Protein 5D6H (pdb70)

Organism: Acinetobacter baumannii (NCBI:txid470)

CATH classification: 2.60.40.10

InterPro domains:
  IPR008962 PapD-like superfamily [SSF49354] (32-161)
  IPR013783 Immunoglobulin-like fold [G3DSA:2.60.40.10] (42-161)
  IPR016147 Pili assembly chaperone, N-terminal [PF00345] (47-156)
  IPR050643 Periplasmic Pilus Chaperone [PTHR30251] (19-249)

Nearest PDB structures (foldseek):
  5d6h-assembly1_A  TM=1.005E+00  e=2.425E-40  Acinetobacter baumannii
  6fqa-assembly2_C  TM=9.957E-01  e=2.404E-36  Acinetobacter baumannii
  6fq0-assembly1_A  TM=9.780E-01  e=2.211E-33  Acinetobacter baumannii
  6fjy-assembly1_A  TM=9.282E-01  e=2.201E-31  Acinetobacter baumannii
  6fjy-assembly2_C  TM=9.357E-01  e=2.183E-27  Acinetobacter baumannii

Solvent-accessible surface area: 16424 Å² total

Radius of gyration: 20.82 Å; Cα contacts (8 Å, |Δi|>4): 845; chains: 2; bounding box: 52×42×68 Å

Foldseek 3Di:
DDWDKPPLEAEAEAVGFKDDIKIFQQDQAKWWFKDKWFWACPVQHIDTHDDDQKDKPPRDDIHGHGRMDIIIGGPDADDAPAKTKMKIKIWIDPCVDDDDTIDIGIYIYHHHQAGQQADPVRVVSVVVPPQNDWAWAWDADDCGKIKIATQGRAKWFFDFKFLDPVGDGDDFPDDTIAGHRGMHMGDDDPVRRVVPVVHFKMWTQTDSHDDTDIDIYGD/DDDDKDKDWAPPADFDWPVPLDKTKGWGWIKMAMDDQDKDKKWKAKLVFKAQDDVRPHGRPHRDIDIDIDHNMDISIIMDMDPPAPPHDDDMDMDIGD

B-factor: mean 46.82, std 21.06, range [8.41, 133.01]

Secondary structure (DSSP, 8-state):
--EEEE-SS-EE-TT-SEEE-EEEE-SSS---EEEEEEEE-GGGS-EEE--SSEEEE-SB----TT-B--EEEE-SPPPTT-EEEEEEEEEPPP--EEEE--EEEEEEEE-TT---SSSHHHHHHHHT-TTSS--EEEEEE---EEEEEE-SSS-EEEEEEESSTTSPBP------EE-TTEEEEEE--HHHHHHHHT-SEEEEEE-SSSS-EEEEEE-/-PPPP-EEES----EE--------EEE---BEE---SS---EEEEE--EEESSTTS-SB--BT--EEE------B---EEE----B--EEEE-EEEE-

Sequence (317 aa):
ATFLIWPIYPKIEANEKATAVWLQNTGKTDAVQIRVFKWNQDGLKDNYSEQSEIIPSPPVAKIKAGEKHLRLTKSVNLPDGKEQSYRLIVDELPISKVSFQRYSIPLFAYGKGIGSGLTEESQKLNAKNALAKPVLQWSVRNNSELYLKNNGQKFARLSALKTSKTGNDISLGAFGYVLSNSTVKFAIDQSTAHELAKTSKIYGVDSSGIKQELIEITKHHHSTGCTVGGSGTLNFLTEVASAATGGNISVTCDGTDPVDFTVAIDYNVYRDAARTNLYVVNQPQQFTTVSATAVPIFGAIPTPKAYKDTLLVTVNF

Structure (mmCIF, N/CA/C/O backbone):
data_5D6H
#
_entry.id   5D6H
#
_cell.length_a   94.705
_cell.length_b   94.705
_cell.length_c   187.048
_cell.angle_alpha   90.000
_cell.angle_beta   90.000
_cell.angle_gamma   120.000
#
_symmetry.space_group_name_H-M   'P 64 2 2'
#
loop_
_entity.id
_entity.type
_entity.pdbx_description
1 polymer CsuC
2 polymer CsuA/B
3 water water
#
loop_
_atom_site.group_PDB
_atom_site.id
_atom_site.type_symbol
_atom_site.label_atom_id
_atom_site.label_alt_id
_atom_site.label_comp_id
_atom_site.label_asym_id
_atom_site.label_entity_id
_atom_site.label_seq_id
_atom_site.pdbx_PDB_ins_code
_atom_site.Cartn_x
_atom_site.Cartn_y
_atom_site.Cartn_z
_atom_site.occupancy
_atom_site.B_iso_or_equiv
_atom_site.auth_seq_id
_atom_site.auth_comp_id
_atom_site.auth_asym_id
_atom_site.auth_atom_id
_atom_site.pdbx_PDB_model_num
ATOM 1 N N . ALA A 1 1 ? 47.256 13.298 117.746 1.00 41.36 1 ALA A N 1
ATOM 2 C CA . ALA A 1 1 ? 47.672 13.428 116.349 1.00 38.81 1 ALA A CA 1
ATOM 3 C C . ALA A 1 1 ? 47.292 14.803 115.814 1.00 32.84 1 ALA A C 1
ATOM 4 O O . ALA A 1 1 ? 46.207 15.303 116.102 1.00 28.70 1 ALA A O 1
ATOM 6 N N . THR A 1 2 ? 48.195 15.405 115.044 1.00 34.26 2 THR A N 1
ATOM 7 C CA . THR A 1 2 ? 47.944 16.683 114.393 1.00 32.94 2 THR A CA 1
ATOM 8 C C . THR A 1 2 ? 48.067 16.574 112.866 1.00 30.67 2 THR A C 1
ATOM 9 O O . THR A 1 2 ? 49.156 16.336 112.336 1.00 27.83 2 THR A O 1
ATOM 13 N N . PHE A 1 3 ? 46.956 16.782 112.167 1.00 19.72 3 PHE A N 1
ATOM 14 C CA . PHE A 1 3 ? 46.942 16.669 110.717 1.00 25.69 3 PHE A CA 1
ATOM 15 C C . PHE A 1 3 ? 46.625 17.968 109.966 1.00 23.98 3 PHE A C 1
ATOM 16 O O . PHE A 1 3 ? 45.643 18.662 110.267 1.00 28.60 3 PHE A O 1
ATOM 24 N N . LEU A 1 4 ? 47.462 18.297 108.985 1.00 20.19 4 LEU A N 1
ATOM 25 C CA . LEU A 1 4 ? 47.054 19.241 107.953 1.00 18.31 4 LEU A CA 1
ATOM 26 C C . LEU A 1 4 ? 46.378 18.426 106.845 1.00 24.26 4 LEU A C 1
ATOM 27 O O . LEU A 1 4 ? 46.904 17.386 106.422 1.00 18.43 4 LEU A O 1
ATOM 32 N N . ILE A 1 5 ? 45.221 18.909 106.400 1.00 17.17 5 ILE A N 1
ATOM 33 C CA . ILE A 1 5 ? 44.369 18.249 105.425 1.00 21.01 5 ILE A CA 1
ATOM 34 C C . ILE A 1 5 ? 44.071 19.205 104.285 1.00 20.44 5 ILE A C 1
ATOM 35 O O . ILE A 1 5 ? 43.482 20.271 104.493 1.00 23.29 5 ILE A O 1
ATOM 40 N N . TRP A 1 6 ? 44.439 18.823 103.073 1.00 15.98 6 TRP A N 1
ATOM 41 C CA . TRP A 1 6 ? 44.246 19.716 101.946 1.00 20.51 6 TRP A CA 1
ATOM 42 C C . TRP A 1 6 ? 43.959 18.903 100.715 1.00 15.19 6 TRP A C 1
ATOM 43 O O . TRP A 1 6 ? 44.693 17.959 100.436 1.00 21.39 6 TRP A O 1
ATOM 54 N N . PRO A 1 7 ? 42.906 19.261 99.954 1.00 16.98 7 PRO A N 1
ATOM 55 C CA . PRO A 1 7 ? 41.860 20.236 100.258 1.00 21.91 7 PRO A CA 1
ATOM 56 C C . PRO A 1 7 ? 40.816 19.691 101.211 1.00 23.44 7 PRO A C 1
ATOM 57 O O . PRO A 1 7 ? 40.572 18.485 101.275 1.00 17.35 7 PRO A O 1
ATOM 61 N N . ILE A 1 8 ? 40.200 20.611 101.944 1.00 15.97 8 ILE A N 1
ATOM 62 C CA . ILE A 1 8 ? 39.138 20.300 102.875 1.00 16.17 8 ILE A CA 1
ATOM 63 C C . ILE A 1 8 ? 37.808 20.138 102.138 1.00 16.00 8 ILE A C 1
ATOM 64 O O . ILE A 1 8 ? 36.843 19.646 102.699 1.00 16.11 8 ILE A O 1
ATOM 69 N N . TYR A 1 9 ? 37.773 20.539 100.873 1.00 15.81 9 TYR A N 1
ATOM 70 C CA . TYR A 1 9 ? 36.560 20.427 100.047 1.00 21.09 9 TYR A CA 1
ATOM 71 C C . TYR A 1 9 ? 36.802 19.668 98.735 1.00 19.74 9 TYR A C 1
ATOM 72 O O . TYR A 1 9 ? 36.593 20.218 97.664 1.00 25.82 9 TYR A O 1
ATOM 81 N N . PRO A 1 10 ? 37.239 18.401 98.806 1.00 20.06 10 PRO A N 1
ATOM 82 C CA . PRO A 1 10 ? 37.603 17.767 97.532 1.00 14.34 10 PRO A CA 1
ATOM 83 C C . PRO A 1 10 ? 36.404 17.454 96.613 1.00 14.34 10 PRO A C 1
ATOM 84 O O . PRO A 1 10 ? 35.272 17.272 97.036 1.00 14.51 10 PRO A O 1
ATOM 88 N N . LYS A 1 11 ? 36.672 17.363 95.327 1.00 14.23 11 LYS A N 1
ATOM 89 C CA . LYS A 1 11 ? 35.611 17.050 94.401 1.00 14.66 11 LYS A CA 1
ATOM 90 C C . LYS A 1 11 ? 36.180 16.197 93.270 1.00 14.09 11 LYS A C 1
ATOM 91 O O . LYS A 1 11 ? 37.391 16.194 93.012 1.00 13.95 11 LYS A O 1
ATOM 97 N N . ILE A 1 12 ? 35.317 15.445 92.609 1.00 24.29 12 ILE A N 1
ATOM 98 C CA . ILE A 1 12 ? 35.747 14.691 91.438 1.00 15.36 12 ILE A CA 1
ATOM 99 C C . ILE A 1 12 ? 34.849 15.055 90.255 1.00 14.53 12 ILE A C 1
ATOM 100 O O . ILE A 1 12 ? 33.712 14.598 90.179 1.00 22.40 12 ILE A O 1
ATOM 105 N N . GLU A 1 13 ? 35.352 15.895 89.358 1.00 14.77 13 GLU A N 1
ATOM 106 C CA . GLU A 1 13 ? 34.563 16.357 88.207 1.00 17.26 13 GLU A CA 1
ATOM 107 C C . GLU A 1 13 ? 34.266 15.193 87.241 1.00 18.56 13 GLU A C 1
ATOM 108 O O . GLU A 1 13 ? 34.932 14.163 87.273 1.00 19.26 13 GLU A O 1
ATOM 114 N N . ALA A 1 14 ? 33.266 15.379 86.387 1.00 18.93 14 ALA A N 1
ATOM 115 C CA . ALA A 1 14 ? 32.782 14.351 85.452 1.00 16.32 14 ALA A CA 1
ATOM 116 C C . ALA A 1 14 ? 33.848 13.737 84.563 1.00 21.50 14 ALA A C 1
ATOM 117 O O . ALA A 1 14 ? 33.818 12.532 84.302 1.00 23.53 14 ALA A O 1
ATOM 119 N N . ASN A 1 15 ? 34.770 14.559 84.074 1.00 16.71 15 ASN A N 1
ATOM 120 C CA . ASN A 1 15 ? 35.809 14.075 83.173 1.00 18.93 15 ASN A CA 1
ATOM 121 C C . ASN A 1 15 ? 37.061 13.587 83.906 1.00 20.83 15 ASN A C 1
ATOM 122 O O . ASN A 1 15 ? 38.104 13.361 83.280 1.00 22.88 15 ASN A O 1
ATOM 127 N N . GLU A 1 16 ? 36.956 13.424 85.223 1.00 22.55 16 GLU A N 1
ATOM 128 C CA . GLU A 1 16 ? 38.072 12.949 86.059 1.00 23.02 16 GLU A CA 1
ATOM 129 C C . GLU A 1 16 ? 37.782 11.562 86.633 1.00 14.69 16 GLU A C 1
ATOM 130 O O . GLU A 1 16 ? 36.651 11.258 86.979 1.00 25.83 16 GLU A O 1
ATOM 136 N N . LYS A 1 17 ? 38.807 10.732 86.752 1.00 16.59 17 LYS A N 1
ATOM 137 C CA . LYS A 1 17 ? 38.645 9.386 87.305 1.00 31.41 17 LYS A CA 1
ATOM 138 C C . LYS A 1 17 ? 38.987 9.358 88.790 1.00 28.79 17 LYS A C 1
ATOM 139 O O . LYS A 1 17 ? 38.717 8.368 89.481 1.00 28.07 17 LYS A O 1
ATOM 145 N N . ALA A 1 18 ? 39.589 10.439 89.274 1.00 20.08 18 ALA A N 1
ATOM 146 C CA . ALA A 1 18 ? 40.285 10.397 90.549 1.00 24.00 18 ALA A CA 1
ATOM 147 C C . ALA A 1 18 ? 40.658 11.779 91.050 1.00 13.35 18 ALA A C 1
ATOM 148 O O . ALA A 1 18 ? 40.972 12.645 90.276 1.00 18.50 18 ALA A O 1
ATOM 150 N N . THR A 1 19 ? 40.670 11.957 92.360 1.00 17.91 19 THR A N 1
ATOM 151 C CA . THR A 1 19 ? 41.280 13.136 92.927 1.00 13.22 19 THR A CA 1
ATOM 152 C C . THR A 1 19 ? 42.185 12.731 94.078 1.00 17.81 19 THR A C 1
ATOM 153 O O . THR A 1 19 ? 42.274 11.545 94.428 1.00 20.00 19 THR A O 1
ATOM 157 N N . ALA A 1 20 ? 42.898 13.701 94.633 1.00 13.24 20 ALA A N 1
ATOM 158 C CA . ALA A 1 20 ? 43.788 13.445 95.760 1.00 13.24 20 ALA A CA 1
ATOM 159 C C . ALA A 1 20 ? 43.485 14.379 96.925 1.00 13.41 20 ALA A C 1
ATOM 160 O O . ALA A 1 20 ? 43.057 15.507 96.739 1.00 13.61 20 ALA A O 1
ATOM 162 N N . VAL A 1 21 ? 43.712 13.878 98.125 1.00 18.47 21 VAL A N 1
ATOM 163 C CA . VAL A 1 21 ? 43.647 14.676 99.319 1.00 13.70 21 VAL A CA 1
ATOM 164 C C . VAL A 1 21 ? 44.932 14.395 100.049 1.00 19.71 21 VAL A C 1
ATOM 165 O O . VAL A 1 21 ? 45.377 13.247 100.130 1.00 13.71 21 VAL A O 1
ATOM 169 N N . TRP A 1 22 ? 45.549 15.452 100.556 1.00 14.30 22 TRP A N 1
ATOM 170 C CA . TRP A 1 22 ? 46.814 15.301 101.230 1.00 15.30 22 TRP A CA 1
ATOM 171 C C . TRP A 1 22 ? 46.613 15.367 102.716 1.00 14.93 22 TRP A C 1
ATOM 172 O O . TRP A 1 22 ? 45.848 16.200 103.221 1.00 15.19 22 TRP A O 1
ATOM 183 N N . LEU A 1 23 ? 47.291 14.460 103.408 1.00 15.70 23 LEU A N 1
ATOM 184 C CA . LEU A 1 23 ? 47.268 14.406 104.856 1.00 15.45 23 LEU A CA 1
ATOM 185 C C . LEU A 1 23 ? 48.685 14.469 105.323 1.00 15.92 23 LEU A C 1
ATOM 186 O O . LEU A 1 23 ? 49.455 13.555 105.063 1.00 22.03 23 LEU A O 1
ATOM 191 N N . GLN A 1 24 ? 49.038 15.544 106.009 1.00 17.33 24 GLN A N 1
ATOM 192 C CA . GLN A 1 24 ? 50.348 15.648 106.637 1.00 20.68 24 GLN A CA 1
ATOM 193 C C . GLN A 1 24 ? 50.251 15.622 108.163 1.00 17.83 24 GLN A C 1
ATOM 194 O O . GLN A 1 24 ? 49.593 16.463 108.777 1.00 25.59 24 GLN A O 1
ATOM 200 N N . ASN A 1 25 ? 50.900 14.635 108.758 1.00 17.99 25 ASN A N 1
ATOM 201 C CA . ASN A 1 25 ? 51.096 14.567 110.192 1.00 18.89 25 ASN A CA 1
ATOM 202 C C . ASN A 1 25 ? 52.105 15.633 110.579 1.00 24.24 25 ASN A C 1
ATOM 203 O O . ASN A 1 25 ? 53.319 15.401 110.491 1.00 24.01 25 ASN A O 1
ATOM 208 N N . THR A 1 26 ? 51.609 16.786 111.022 1.00 27.37 26 THR A N 1
ATOM 209 C CA . THR A 1 26 ? 52.484 17.872 111.468 1.00 36.28 26 THR A CA 1
ATOM 210 C C . THR A 1 26 ? 52.755 17.814 112.977 1.00 40.35 26 THR A C 1
ATOM 211 O O . THR A 1 26 ? 52.983 18.842 113.600 1.00 44.27 26 THR A O 1
ATOM 215 N N . GLY A 1 27 ? 52.714 16.614 113.558 1.00 39.29 27 GLY A N 1
ATOM 216 C CA . GLY A 1 27 ? 53.002 16.428 114.971 1.00 34.13 27 GLY A CA 1
ATOM 217 C C . GLY A 1 27 ? 54.407 15.886 115.151 1.00 41.23 27 GLY A C 1
ATOM 218 O O . GLY A 1 27 ? 55.145 15.745 114.176 1.00 42.15 27 GLY A O 1
ATOM 219 N N . LYS A 1 28 ? 54.791 15.574 116.385 1.00 48.87 28 LYS A N 1
ATOM 220 C CA . LYS A 1 28 ? 56.124 15.023 116.623 1.00 48.38 28 LYS A CA 1
ATOM 221 C C . LYS A 1 28 ? 56.077 13.515 116.857 1.00 41.53 28 LYS A C 1
ATOM 222 O O . LYS A 1 28 ? 57.117 12.847 116.969 1.00 41.89 28 LYS A O 1
ATOM 228 N N . THR A 1 29 ? 54.857 12.986 116.892 1.00 36.32 29 THR A N 1
ATOM 229 C CA . THR A 1 29 ? 54.607 11.562 117.109 1.00 37.48 29 THR A CA 1
ATOM 230 C C . THR A 1 29 ? 54.032 10.915 115.852 1.00 34.77 29 THR A C 1
ATOM 231 O O . THR A 1 29 ? 53.204 11.508 115.172 1.00 33.18 29 THR A O 1
ATOM 235 N N . ASP A 1 30 ? 54.450 9.694 115.561 1.00 23.03 30 ASP A N 1
ATOM 236 C CA . ASP A 1 30 ? 53.853 8.924 114.486 1.00 32.36 30 ASP A CA 1
ATOM 237 C C . ASP A 1 30 ? 52.359 8.715 114.726 1.00 29.87 30 ASP A C 1
ATOM 238 O O . ASP A 1 30 ? 51.892 8.787 115.853 1.00 33.12 30 ASP A O 1
ATOM 243 N N . ALA A 1 31 ? 51.618 8.448 113.656 1.00 28.16 31 ALA A N 1
ATOM 244 C CA . ALA A 1 31 ? 50.195 8.204 113.759 1.00 19.66 31 ALA A CA 1
ATOM 245 C C . ALA A 1 31 ? 49.783 7.131 112.768 1.00 19.06 31 ALA A C 1
ATOM 246 O O . ALA A 1 31 ? 50.428 6.929 111.744 1.00 24.80 31 ALA A O 1
ATOM 256 N N . VAL A 1 33 ? 46.288 5.825 110.565 1.00 16.51 33 VAL A N 1
ATOM 257 C CA . VAL A 1 33 ? 44.935 6.200 110.215 1.00 16.23 33 VAL A CA 1
ATOM 258 C C . VAL A 1 33 ? 44.192 5.166 109.375 1.00 21.17 33 VAL A C 1
ATOM 259 O O . VAL A 1 33 ? 44.785 4.459 108.563 1.00 21.47 33 VAL A O 1
ATOM 263 N N . GLN A 1 34 ? 42.888 5.073 109.602 1.00 18.03 34 GLN A N 1
ATOM 264 C CA . GLN A 1 34 ? 42.029 4.312 108.728 1.00 17.82 34 GLN A CA 1
ATOM 265 C C . GLN A 1 34 ? 41.271 5.316 107.882 1.00 15.13 34 GLN A C 1
ATOM 266 O O . GLN A 1 34 ? 40.786 6.346 108.390 1.00 15.39 34 GLN A O 1
ATOM 272 N N . ILE A 1 35 ? 41.155 5.003 106.601 1.00 14.63 35 ILE A N 1
ATOM 273 C CA . ILE A 1 35 ? 40.586 5.902 105.634 1.00 14.29 35 ILE A CA 1
ATOM 274 C C . ILE A 1 35 ? 39.434 5.221 104.934 1.00 14.19 35 ILE A C 1
ATOM 275 O O . ILE A 1 35 ? 39.609 4.156 104.341 1.00 25.33 35 ILE A O 1
ATOM 280 N N . ARG A 1 36 ? 38.260 5.838 105.000 1.00 14.35 36 ARG A N 1
ATOM 281 C CA . ARG A 1 36 ? 37.053 5.263 104.442 1.00 14.41 36 ARG A CA 1
ATOM 282 C C . ARG A 1 36 ? 36.153 6.310 103.799 1.00 24.11 36 ARG A C 1
ATOM 283 O O . ARG A 1 36 ? 36.098 7.465 104.240 1.00 14.51 36 ARG A O 1
ATOM 291 N N . VAL A 1 37 ? 35.442 5.906 102.752 1.00 17.35 37 VAL A N 1
ATOM 292 C CA . VAL A 1 37 ? 34.496 6.809 102.125 1.00 14.33 37 VAL A CA 1
ATOM 293 C C . VAL A 1 37 ? 33.098 6.240 102.221 1.00 26.63 37 VAL A C 1
ATOM 294 O O . VAL A 1 37 ? 32.881 5.086 101.858 1.00 14.88 37 VAL A O 1
ATOM 298 N N . PHE A 1 38 ? 32.166 7.046 102.733 1.00 15.23 38 PHE A N 1
ATOM 299 C CA . PHE A 1 38 ? 30.790 6.628 102.892 1.00 15.93 38 PHE A CA 1
ATOM 300 C C . PHE A 1 38 ? 29.876 7.408 101.963 1.00 16.00 38 PHE A C 1
ATOM 301 O O . PHE A 1 38 ? 30.077 8.604 101.741 1.00 18.69 38 PHE A O 1
ATOM 309 N N . LYS A 1 39 ? 28.872 6.732 101.415 1.00 19.14 39 LYS A N 1
ATOM 310 C CA . LYS A 1 39 ? 27.803 7.435 100.701 1.00 16.90 39 LYS A CA 1
ATOM 311 C C . LYS A 1 39 ? 27.006 8.274 101.706 1.00 17.64 39 LYS A C 1
ATOM 312 O O . LYS A 1 39 ? 26.735 7.828 102.825 1.00 30.81 39 LYS A O 1
ATOM 318 N N . TRP A 1 40 ? 26.646 9.488 101.309 1.00 20.41 40 TRP A N 1
ATOM 319 C CA . TRP A 1 40 ? 26.027 10.458 102.209 1.00 22.34 40 TRP A CA 1
ATOM 320 C C . TRP A 1 40 ? 24.631 10.845 101.716 1.00 31.17 40 TRP A C 1
ATOM 321 O O . TRP A 1 40 ? 24.497 11.389 100.620 1.00 40.20 40 TRP A O 1
ATOM 332 N N . ASN A 1 41 ? 23.597 10.581 102.512 1.00 32.01 41 ASN A N 1
ATOM 333 C CA . ASN A 1 41 ? 22.227 10.979 102.130 1.00 36.65 41 ASN A CA 1
ATOM 334 C C . ASN A 1 41 ? 21.408 11.604 103.268 1.00 37.08 41 ASN A C 1
ATOM 335 O O . ASN A 1 41 ? 21.682 11.374 104.442 1.00 34.47 41 ASN A O 1
ATOM 340 N N . GLN A 1 42 ? 20.404 12.399 102.916 1.00 43.44 42 GLN A N 1
ATOM 341 C CA . GLN A 1 42 ? 19.625 13.117 103.922 1.00 40.70 42 GLN A CA 1
ATOM 342 C C . GLN A 1 42 ? 18.180 12.643 104.039 1.00 52.74 42 GLN A C 1
ATOM 343 O O . GLN A 1 42 ? 17.347 13.302 104.658 1.00 57.33 42 GLN A O 1
ATOM 349 N N . ASP A 1 43 ? 17.901 11.476 103.465 1.00 64.00 43 ASP A N 1
ATOM 350 C CA . ASP A 1 43 ? 16.583 10.864 103.574 1.00 69.03 43 ASP A CA 1
ATOM 351 C C . ASP A 1 43 ? 16.219 10.608 105.033 1.00 71.91 43 ASP A C 1
ATOM 352 O O . ASP A 1 43 ? 17.086 10.319 105.859 1.00 69.84 43 ASP A O 1
ATOM 357 N N . GLY A 1 44 ? 14.929 10.710 105.340 1.00 74.81 44 GLY A N 1
ATOM 358 C CA . GLY A 1 44 ? 14.463 10.600 106.710 1.00 74.99 44 GLY A CA 1
ATOM 359 C C . GLY A 1 44 ? 14.676 11.911 107.440 1.00 71.66 44 GLY A C 1
ATOM 360 O O . GLY A 1 44 ? 14.551 11.975 108.662 1.00 74.99 44 GLY A O 1
ATOM 361 N N . LEU A 1 45 ? 15.004 12.949 106.670 1.00 66.21 45 LEU A N 1
ATOM 362 C CA . LEU A 1 45 ? 15.266 14.298 107.176 1.00 63.46 45 LEU A CA 1
ATOM 363 C C . LEU A 1 45 ? 16.471 14.373 108.117 1.00 63.67 45 LEU A C 1
ATOM 364 O O . LEU A 1 45 ? 16.526 15.230 109.004 1.00 59.72 45 LEU A O 1
ATOM 369 N N . LYS A 1 46 ? 17.433 13.475 107.909 1.00 65.31 46 LYS A N 1
ATOM 370 C CA . LYS A 1 46 ? 18.650 13.424 108.721 1.00 62.12 46 LYS A CA 1
ATOM 371 C C . LYS A 1 46 ? 19.816 12.792 107.952 1.00 56.88 46 LYS A C 1
ATOM 372 O O . LYS A 1 46 ? 19.620 11.918 107.104 1.00 54.64 46 LYS A O 1
ATOM 378 N N . ASP A 1 47 ? 21.029 13.239 108.262 1.00 52.60 47 ASP A N 1
ATOM 379 C CA . ASP A 1 47 ? 22.235 12.728 107.617 1.00 45.53 47 ASP A CA 1
ATOM 380 C C . ASP A 1 47 ? 22.416 11.225 107.851 1.00 40.28 47 ASP A C 1
ATOM 381 O O . ASP A 1 47 ? 22.453 10.783 108.986 1.00 48.91 47 ASP A O 1
ATOM 386 N N . ASN A 1 48 ? 22.509 10.451 106.771 1.00 44.80 48 ASN A N 1
ATOM 387 C CA . ASN A 1 48 ? 22.807 9.020 106.849 1.00 38.20 48 ASN A CA 1
ATOM 388 C C . ASN A 1 48 ? 24.077 8.707 106.091 1.00 37.49 48 ASN A C 1
ATOM 389 O O . ASN A 1 48 ? 24.455 9.443 105.175 1.00 39.82 48 ASN A O 1
ATOM 394 N N . TYR A 1 49 ? 24.708 7.588 106.444 1.00 38.04 49 TYR A N 1
ATOM 395 C CA . TYR A 1 49 ? 25.939 7.153 105.802 1.00 31.55 49 TYR A CA 1
ATOM 396 C C . TYR A 1 49 ? 25.881 5.684 105.523 1.00 32.58 49 T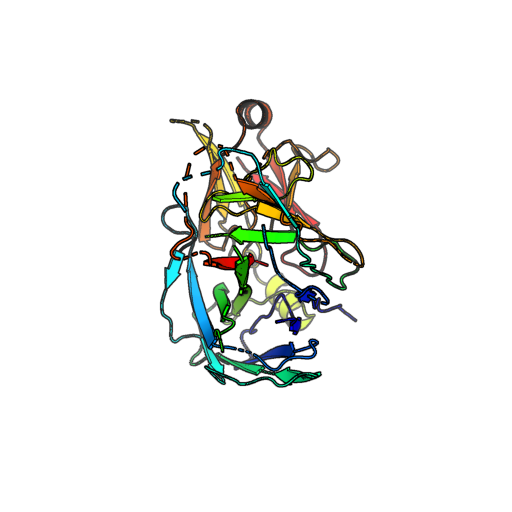YR A C 1
ATOM 397 O O . TYR A 1 49 ? 25.266 4.932 106.272 1.00 45.72 49 TYR A O 1
ATOM 406 N N . SER A 1 50 ? 26.527 5.249 104.448 1.00 31.81 50 SER A N 1
ATOM 407 C CA . SER A 1 50 ? 26.512 3.824 104.156 1.00 37.01 50 SER A CA 1
ATOM 408 C C . SER A 1 50 ? 27.699 3.387 103.333 1.00 33.96 50 SER A C 1
ATOM 409 O O . SER A 1 50 ? 28.370 4.200 102.694 1.00 36.34 50 SER A O 1
ATOM 412 N N . GLU A 1 51 ? 27.939 2.085 103.374 1.00 35.92 51 GLU A N 1
ATOM 413 C CA . GLU A 1 51 ? 28.981 1.443 102.603 1.00 38.15 51 GLU A CA 1
ATOM 414 C C . GLU A 1 51 ? 28.769 1.725 101.130 1.00 33.45 51 GLU A C 1
ATOM 415 O O . GLU A 1 51 ? 27.641 1.861 100.666 1.00 37.88 51 GLU A O 1
ATOM 421 N N . GLN A 1 52 ? 29.860 1.800 100.390 1.00 26.66 52 GLN A N 1
ATOM 422 C CA . GLN A 1 52 ? 29.779 2.303 99.036 1.00 26.09 52 GLN A CA 1
ATOM 423 C C . GLN A 1 52 ? 31.012 1.868 98.247 1.00 25.03 52 GLN A C 1
ATOM 424 O O . GLN A 1 52 ? 32.101 1.727 98.821 1.00 20.36 52 GLN A O 1
ATOM 430 N N . SER A 1 53 ? 30.829 1.636 96.944 1.00 21.52 53 SER A N 1
ATOM 431 C CA . SER A 1 53 ? 31.929 1.265 96.052 1.00 21.61 53 SER A CA 1
ATOM 432 C C . SER A 1 53 ? 32.109 2.226 94.874 1.00 19.75 53 SER A C 1
ATOM 433 O O . SER A 1 53 ? 32.915 1.984 93.992 1.00 26.12 53 SER A O 1
ATOM 436 N N . GLU A 1 54 ? 31.354 3.313 94.857 1.00 28.49 54 GLU A N 1
ATOM 437 C CA . GLU A 1 54 ? 31.432 4.284 93.773 1.00 25.20 54 GLU A CA 1
ATOM 438 C C . GLU A 1 54 ? 32.762 5.019 93.816 1.00 21.03 54 GLU A C 1
ATOM 439 O O . GLU A 1 54 ? 33.323 5.352 92.785 1.00 24.14 54 GLU A O 1
ATOM 445 N N . ILE A 1 55 ? 33.263 5.280 95.020 1.00 17.89 55 ILE A N 1
ATOM 446 C CA . ILE A 1 55 ? 34.526 5.987 95.197 1.00 18.82 55 ILE A CA 1
ATOM 447 C C . ILE A 1 55 ? 35.394 5.180 96.131 1.00 16.01 55 ILE A C 1
ATOM 448 O O . ILE A 1 55 ? 35.005 4.938 97.278 1.00 16.70 55 ILE A O 1
ATOM 453 N N . ILE A 1 56 ? 36.585 4.805 95.676 1.00 12.91 56 ILE A N 1
ATOM 454 C CA . ILE A 1 56 ? 37.456 3.975 96.493 1.00 15.80 56 ILE A CA 1
ATOM 455 C C . ILE A 1 56 ? 38.726 4.739 96.848 1.00 18.49 56 ILE A C 1
ATOM 456 O O . ILE A 1 56 ? 39.431 5.187 95.952 1.00 16.83 56 ILE A O 1
ATOM 461 N N . PRO A 1 57 ? 39.038 4.863 98.155 1.00 13.52 57 PRO A N 1
ATOM 462 C CA . PRO A 1 57 ? 40.265 5.517 98.626 1.00 14.69 57 PRO A CA 1
ATOM 463 C C . PRO A 1 57 ? 41.504 4.587 98.726 1.00 19.13 57 PRO A C 1
ATOM 464 O O . PRO A 1 57 ? 41.432 3.422 99.120 1.00 14.88 57 PRO A O 1
ATOM 468 N N . SER A 1 58 ? 42.667 5.137 98.420 1.00 17.24 58 SER A N 1
ATOM 469 C CA . SER A 1 58 ? 43.885 4.367 98.522 1.00 16.11 58 SER A CA 1
ATOM 470 C C . SER A 1 58 ? 44.963 5.219 99.168 1.00 23.53 58 SER A C 1
ATOM 471 O O . SER A 1 58 ? 45.257 6.325 98.696 1.00 21.49 58 SER A O 1
ATOM 474 N N . PRO A 1 59 ? 45.572 4.719 100.251 1.00 22.53 59 PRO A N 1
ATOM 475 C CA . PRO A 1 59 ? 45.358 3.395 100.844 1.00 20.48 59 PRO A CA 1
ATOM 476 C C . PRO A 1 59 ? 44.214 3.424 101.850 1.00 26.26 59 PRO A C 1
ATOM 477 O O . PRO A 1 59 ? 43.791 4.498 102.234 1.00 23.43 59 PRO A O 1
ATOM 481 N N . PRO A 1 60 ? 43.714 2.252 102.266 1.00 34.35 60 PRO A N 1
ATOM 482 C CA . PRO A 1 60 ? 42.651 2.281 103.276 1.00 13.12 60 PRO A CA 1
ATOM 483 C C . PRO A 1 60 ? 43.183 2.362 104.710 1.00 13.62 60 PRO A C 1
ATOM 484 O O . PRO A 1 60 ? 42.438 2.672 105.652 1.00 14.62 60 PRO A O 1
ATOM 488 N N . VAL A 1 61 ? 44.463 2.045 104.882 1.00 13.42 61 VAL A N 1
ATOM 489 C CA . VAL A 1 61 ? 45.132 2.263 106.167 1.00 14.26 61 VAL A CA 1
ATOM 490 C C . VAL A 1 61 ? 46.488 2.834 105.816 1.00 15.66 61 VAL A C 1
ATOM 491 O O . VAL A 1 61 ? 47.011 2.564 104.735 1.00 17.78 61 VAL A O 1
ATOM 495 N N . ALA A 1 62 ? 47.038 3.662 106.691 1.00 18.59 62 ALA A N 1
ATOM 496 C CA . ALA A 1 62 ? 48.358 4.222 106.465 1.00 13.99 62 ALA A CA 1
ATOM 497 C C . ALA A 1 62 ? 49.036 4.616 107.781 1.00 18.14 62 ALA A C 1
ATOM 498 O O . ALA A 1 62 ? 48.387 5.063 108.728 1.00 25.10 62 ALA A O 1
ATOM 500 N N . LYS A 1 63 ? 50.345 4.422 107.834 1.00 17.70 63 LYS A N 1
ATOM 501 C CA . LYS A 1 63 ? 51.153 4.914 108.929 1.00 19.31 63 LYS A CA 1
ATOM 502 C C . LYS A 1 63 ? 51.747 6.205 108.428 1.00 17.06 63 LYS A C 1
ATOM 503 O O . LYS A 1 63 ? 52.387 6.225 107.394 1.00 23.60 63 LYS A O 1
ATOM 509 N N . ILE A 1 64 ? 51.533 7.293 109.141 1.00 17.23 64 ILE A N 1
ATOM 510 C CA . ILE A 1 64 ? 52.116 8.545 108.714 1.00 19.62 64 ILE A CA 1
ATOM 511 C C . ILE A 1 64 ? 53.039 9.061 109.826 1.00 30.65 64 ILE A C 1
ATOM 512 O O . ILE A 1 64 ? 52.586 9.475 110.912 1.00 19.54 64 ILE A O 1
ATOM 517 N N . LYS A 1 65 ? 54.344 8.993 109.559 1.00 31.30 65 LYS A N 1
ATOM 518 C CA . LYS A 1 65 ? 55.345 9.401 110.541 1.00 22.13 65 LYS A CA 1
ATOM 519 C C . LYS A 1 65 ? 55.336 10.907 110.768 1.00 29.68 65 LYS A C 1
ATOM 520 O O . LYS A 1 65 ? 54.724 11.661 110.009 1.00 20.12 65 LYS A O 1
ATOM 526 N N . ALA A 1 66 ? 55.983 11.333 111.844 1.00 28.71 66 ALA A N 1
ATOM 527 C CA . ALA A 1 66 ? 56.028 12.745 112.184 1.00 30.52 66 ALA A CA 1
ATOM 528 C C . ALA A 1 66 ? 56.618 13.522 111.008 1.00 28.06 66 ALA A C 1
ATOM 529 O O . ALA A 1 66 ? 57.642 13.122 110.447 1.00 31.74 66 ALA A O 1
ATOM 531 N N . GLY A 1 67 ? 55.963 14.612 110.620 1.00 22.14 67 GLY A N 1
ATOM 532 C CA . GLY A 1 67 ? 56.419 15.395 109.480 1.00 37.87 67 GLY A CA 1
ATOM 533 C C . GLY A 1 67 ? 55.981 14.906 108.095 1.00 33.42 67 GLY A C 1
ATOM 534 O O . GLY A 1 67 ? 55.988 15.677 107.140 1.00 39.81 67 GLY A O 1
ATOM 535 N N . GLU A 1 68 ? 55.580 13.643 107.988 1.00 19.47 68 GLU A N 1
ATOM 536 C CA . GLU A 1 68 ? 55.245 13.021 106.701 1.00 18.34 68 GLU A CA 1
ATOM 537 C C . GLU A 1 68 ? 53.929 13.479 106.066 1.00 23.58 68 GLU A C 1
ATOM 538 O O . GLU A 1 68 ? 52.892 13.613 106.725 1.00 17.76 68 GLU A O 1
ATOM 544 N N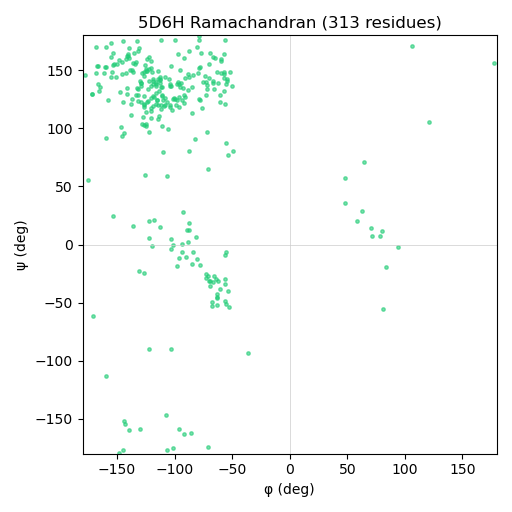 . LYS A 1 69 ? 53.984 13.647 104.752 1.00 21.36 69 LYS A N 1
ATOM 545 C CA . LYS A 1 69 ? 52.842 14.073 103.961 1.00 25.34 69 LYS A CA 1
ATOM 546 C C . LYS A 1 69 ? 52.412 12.915 103.076 1.00 22.34 69 LYS A C 1
ATOM 547 O O . LYS A 1 69 ? 53.161 12.471 102.212 1.00 23.82 69 LYS A O 1
ATOM 553 N N . HIS A 1 70 ? 51.206 12.420 103.293 1.00 22.72 70 HIS A N 1
ATOM 554 C CA . HIS A 1 70 ? 50.723 11.254 102.571 1.00 13.55 70 HIS A CA 1
ATOM 555 C C . HIS A 1 70 ? 49.671 11.687 101.558 1.00 13.58 70 HIS A C 1
ATOM 556 O O . HIS A 1 70 ? 48.875 12.595 101.822 1.00 13.74 70 HIS A O 1
ATOM 571 N N . LEU A 1 72 ? 46.292 10.672 99.650 1.00 14.80 72 LEU A N 1
ATOM 572 C CA . LEU A 1 72 ? 45.117 9.808 99.543 1.00 15.54 72 LEU A CA 1
ATOM 573 C C . LEU A 1 72 ? 44.654 9.879 98.113 1.00 17.56 72 LEU A C 1
ATOM 574 O O . LEU A 1 72 ? 44.379 10.969 97.614 1.00 20.36 72 LEU A O 1
ATOM 579 N N . ARG A 1 73 ? 44.549 8.734 97.450 1.00 13.93 73 ARG A N 1
ATOM 580 C CA . ARG A 1 73 ? 43.983 8.730 96.116 1.00 12.60 73 ARG A CA 1
ATOM 581 C C . ARG A 1 73 ? 42.531 8.338 96.271 1.00 8.41 73 ARG A C 1
ATOM 582 O O . ARG A 1 73 ? 42.204 7.499 97.089 1.00 14.93 73 ARG A O 1
ATOM 590 N N . LEU A 1 74 ? 41.652 9.002 95.538 1.00 18.00 74 LEU A N 1
ATOM 591 C CA . LEU A 1 74 ? 40.216 8.762 95.650 1.00 14.89 74 LEU A CA 1
ATOM 592 C C . LEU A 1 74 ? 39.706 8.513 94.254 1.00 23.20 74 LEU A C 1
ATOM 593 O O . LEU A 1 74 ? 39.571 9.446 93.458 1.00 24.05 74 LEU A O 1
ATOM 598 N N . THR A 1 75 ? 39.442 7.248 93.958 1.00 18.36 75 THR A N 1
ATOM 599 C CA . THR A 1 75 ? 39.177 6.809 92.598 1.00 19.79 75 THR A CA 1
ATOM 600 C C . THR A 1 75 ? 37.697 6.609 92.329 1.00 11.57 75 THR A C 1
ATOM 601 O O . THR A 1 75 ? 37.013 5.882 93.032 1.00 14.48 75 THR A O 1
ATOM 605 N N . LYS A 1 76 ? 37.196 7.270 91.307 1.00 12.32 76 LYS A N 1
ATOM 606 C CA . LYS A 1 76 ? 35.854 6.978 90.824 1.00 23.86 76 LYS A CA 1
ATOM 607 C C . LYS A 1 76 ? 35.897 5.666 90.021 1.00 24.32 76 LYS A C 1
ATOM 608 O O . LYS A 1 76 ? 36.580 5.574 89.004 1.00 26.57 76 LYS A O 1
ATOM 614 N N . SER A 1 77 ? 35.175 4.657 90.496 1.00 18.47 77 SER A N 1
ATOM 615 C CA . SER A 1 77 ? 35.218 3.318 89.915 1.00 21.93 77 SER A CA 1
ATOM 616 C C . SER A 1 77 ? 34.621 3.255 88.503 1.00 29.43 77 SER A C 1
ATOM 617 O O . SER A 1 77 ? 35.254 2.754 87.571 1.00 26.89 77 SER A O 1
ATOM 620 N N . VAL A 1 78 ? 33.395 3.753 88.364 1.00 28.13 78 VAL A N 1
ATOM 621 C CA . VAL A 1 78 ? 32.734 3.849 87.073 1.00 33.94 78 VAL A CA 1
ATOM 622 C C . VAL A 1 78 ? 31.962 5.152 87.001 1.00 35.61 78 VAL A C 1
ATOM 623 O O . VAL A 1 78 ? 31.693 5.781 88.029 1.00 36.50 78 VAL A O 1
ATOM 627 N N . ASN A 1 79 ? 31.614 5.561 85.786 1.00 33.63 79 ASN A N 1
ATOM 628 C CA . ASN A 1 79 ? 30.879 6.803 85.585 1.00 35.31 79 ASN A CA 1
ATOM 629 C C . ASN A 1 79 ? 29.586 6.874 86.385 1.00 36.80 79 ASN A C 1
ATOM 630 O O . ASN A 1 79 ? 28.842 5.897 86.488 1.00 38.55 79 ASN A O 1
ATOM 635 N N . LEU A 1 80 ? 29.336 8.047 86.954 1.00 35.20 80 LEU A N 1
ATOM 636 C CA . LEU A 1 80 ? 28.194 8.268 87.818 1.00 29.77 80 LEU A CA 1
ATOM 637 C C . LEU A 1 80 ? 27.049 8.775 86.962 1.00 36.74 80 LEU A C 1
ATOM 638 O O . LEU A 1 80 ? 27.282 9.256 85.858 1.00 43.51 80 LEU A O 1
ATOM 643 N N . PRO A 1 81 ? 25.808 8.663 87.462 1.00 40.90 81 PRO A N 1
ATOM 644 C CA . PRO A 1 81 ? 24.621 9.028 86.672 1.00 37.92 81 PRO A CA 1
ATOM 645 C C . PRO A 1 81 ? 24.718 10.414 86.034 1.00 32.59 81 PRO A C 1
ATOM 646 O O . PRO A 1 81 ? 25.161 11.343 86.694 1.00 32.53 81 PRO A O 1
ATOM 650 N N . ASP A 1 82 ? 24.321 10.540 84.770 1.00 30.42 82 ASP A N 1
ATOM 651 C CA . ASP A 1 82 ? 24.356 11.827 84.063 1.00 48.52 82 ASP A CA 1
ATOM 652 C C . ASP A 1 82 ? 23.600 12.957 84.786 1.00 39.83 82 ASP A C 1
ATOM 653 O O . ASP A 1 82 ? 22.531 12.736 85.348 1.00 37.95 82 ASP A O 1
ATOM 658 N N . GLY A 1 83 ? 24.158 14.165 84.768 1.00 37.57 83 GLY A N 1
ATOM 659 C CA . GLY A 1 83 ? 23.485 15.333 85.317 1.00 32.88 83 GLY A CA 1
ATOM 660 C C . GLY A 1 83 ? 23.378 15.396 86.835 1.00 38.26 83 GLY A C 1
ATOM 661 O O . GLY A 1 83 ? 22.734 16.290 87.372 1.00 39.94 83 GLY A O 1
ATOM 662 N N . LYS A 1 84 ? 24.019 14.471 87.544 1.00 36.10 84 LYS A N 1
ATOM 663 C CA . LYS A 1 84 ? 23.820 14.403 88.987 1.00 38.52 84 LYS A CA 1
ATOM 664 C C . LYS A 1 84 ? 25.071 14.600 89.841 1.00 35.37 84 LYS A C 1
ATOM 665 O O . LYS A 1 84 ? 26.187 14.260 89.447 1.00 31.22 84 LYS A O 1
ATOM 671 N N . GLU A 1 85 ? 24.855 15.169 91.017 1.00 24.64 85 GLU A N 1
ATOM 672 C CA . GLU A 1 85 ? 25.889 15.323 92.026 1.00 26.94 85 GLU A CA 1
ATOM 673 C C . GLU A 1 85 ? 25.759 14.219 93.060 1.00 26.60 85 GLU A C 1
ATOM 674 O O . GLU A 1 85 ? 24.723 14.106 93.716 1.00 24.93 85 GLU A O 1
ATOM 680 N N . GLN A 1 86 ? 26.803 13.406 93.216 1.00 26.32 86 GLN A N 1
ATOM 681 C CA . GLN A 1 86 ? 26.819 12.394 94.277 1.00 13.78 86 GLN A CA 1
ATOM 682 C C . GLN A 1 86 ? 27.527 12.932 95.515 1.00 17.95 86 GLN A C 1
ATOM 683 O O . GLN A 1 86 ? 28.574 13.590 95.403 1.00 14.71 86 GLN A O 1
ATOM 689 N N . SER A 1 87 ? 26.976 12.633 96.692 1.00 17.71 87 SER A N 1
ATOM 690 C CA . SER A 1 87 ? 27.506 13.159 97.949 1.00 17.78 87 SER A CA 1
ATOM 691 C C . SER A 1 87 ? 28.134 12.063 98.808 1.00 23.66 87 SER A C 1
ATOM 692 O O . SER A 1 87 ? 27.537 10.996 98.993 1.00 23.86 87 SER A O 1
ATOM 695 N N . TYR A 1 88 ? 29.311 12.348 99.373 1.00 21.30 88 TYR A N 1
ATOM 696 C CA . TYR A 1 88 ? 30.018 11.388 100.233 1.00 14.92 88 TYR A CA 1
ATOM 697 C C . TYR A 1 88 ? 30.656 12.092 101.411 1.00 20.42 88 TYR A C 1
ATOM 698 O O . TYR A 1 88 ? 30.857 13.310 101.371 1.00 17.39 88 TYR A O 1
ATOM 707 N N . ARG A 1 89 ? 31.004 11.313 102.437 1.00 15.95 89 ARG A N 1
ATOM 708 C CA . ARG A 1 89 ? 31.967 11.752 103.441 1.00 16.50 89 ARG A CA 1
ATOM 709 C C . ARG A 1 89 ? 33.249 10.930 103.393 1.00 29.51 89 ARG A C 1
ATOM 710 O O . ARG A 1 89 ? 33.224 9.689 103.379 1.00 16.02 89 ARG A O 1
ATOM 718 N N . LEU A 1 90 ? 34.373 11.632 103.397 1.00 16.31 90 LEU A N 1
ATOM 719 C CA . LEU A 1 90 ? 35.660 10.989 103.573 1.00 17.90 90 LEU A CA 1
ATOM 720 C C . LEU A 1 90 ? 36.001 11.040 105.064 1.00 22.06 90 LEU A C 1
ATOM 721 O O . LEU A 1 90 ? 36.025 12.116 105.655 1.00 18.11 90 LEU A O 1
ATOM 726 N N . ILE A 1 91 ? 36.253 9.866 105.648 1.00 17.82 91 ILE A N 1
ATOM 727 C CA . ILE A 1 91 ? 36.498 9.696 107.069 1.00 18.97 91 ILE A CA 1
ATOM 728 C C . ILE A 1 91 ? 37.913 9.177 107.353 1.00 19.50 91 ILE A C 1
ATOM 729 O O . ILE A 1 91 ? 38.302 8.108 106.895 1.00 19.21 91 ILE A O 1
ATOM 734 N N . VAL A 1 92 ? 38.655 9.962 108.121 1.00 20.39 92 VAL A N 1
ATOM 735 C CA . VAL A 1 92 ? 39.961 9.641 108.628 1.00 21.29 92 VAL A CA 1
ATOM 736 C C . VAL A 1 92 ? 39.869 9.375 110.134 1.00 22.60 92 VAL A C 1
ATOM 737 O O . VAL A 1 92 ? 39.468 10.257 110.915 1.00 23.15 92 VAL A O 1
ATOM 741 N N . ASP A 1 93 ? 40.244 8.157 110.531 1.00 23.19 93 ASP A N 1
ATOM 742 C CA . ASP A 1 93 ? 40.215 7.733 111.928 1.00 24.57 93 ASP A CA 1
ATOM 743 C C . ASP A 1 93 ? 41.627 7.561 112.458 1.00 25.83 93 ASP A C 1
ATOM 744 O O . ASP A 1 93 ? 42.434 6.879 111.853 1.00 25.77 93 ASP A O 1
ATOM 749 N N . GLU A 1 94 ? 41.932 8.197 113.579 1.00 27.06 94 GLU A N 1
ATOM 750 C CA . GLU A 1 94 ? 43.204 7.986 114.232 1.00 28.56 94 GLU A CA 1
ATOM 751 C C . GLU A 1 94 ? 43.087 6.657 114.978 1.00 35.75 94 GLU A C 1
ATOM 752 O O . GLU A 1 94 ? 42.155 6.484 115.762 1.00 33.94 94 GLU A O 1
ATOM 758 N N . LEU A 1 95 ? 43.993 5.715 114.700 1.00 30.09 95 LEU A N 1
ATOM 759 C CA . LEU A 1 95 ? 43.993 4.404 115.358 1.00 36.05 95 LEU A CA 1
ATOM 760 C C . LEU A 1 95 ? 44.880 4.486 116.581 1.00 43.74 95 LEU A C 1
ATOM 761 O O . LEU A 1 95 ? 46.012 4.954 116.483 1.00 41.96 95 LEU A O 1
ATOM 766 N N . PRO A 1 96 ? 44.365 4.055 117.743 1.00 56.06 96 PRO A N 1
ATOM 767 C CA . PRO A 1 96 ? 45.166 4.124 118.971 1.00 60.97 96 PRO A CA 1
ATOM 768 C C . PRO A 1 96 ? 46.358 3.185 118.865 1.00 59.63 96 PRO A C 1
ATOM 769 O O . PRO A 1 96 ? 46.196 2.054 118.407 1.00 52.36 96 PRO A O 1
ATOM 773 N N . ILE A 1 97 ? 47.542 3.665 119.235 1.00 66.61 97 ILE A N 1
ATOM 774 C CA . ILE A 1 97 ? 48.762 2.872 119.089 1.00 76.56 97 ILE A CA 1
ATOM 775 C C . ILE A 1 97 ? 49.650 2.963 120.327 1.00 80.65 97 ILE A C 1
ATOM 776 O O . ILE A 1 97 ? 49.984 1.948 120.935 1.00 85.49 97 ILE A O 1
ATOM 781 N N . SER A 1 108 ? 43.570 9.524 137.208 1.00 73.67 108 SER A N 1
ATOM 782 C CA . SER A 1 108 ? 42.330 9.892 136.532 1.00 76.84 108 SER A CA 1
ATOM 783 C C . SER A 1 108 ? 42.585 10.676 135.239 1.00 78.12 108 SER A C 1
ATOM 784 O O . SER A 1 108 ? 42.478 11.898 135.209 1.00 82.06 108 SER A O 1
ATOM 787 N N . LYS A 1 109 ? 42.908 9.966 134.165 1.00 80.31 109 LYS A N 1
ATOM 788 C CA . LYS A 1 109 ? 43.263 10.612 132.904 1.00 79.44 109 LYS A CA 1
ATOM 789 C C . LYS A 1 109 ? 42.348 10.225 131.735 1.00 73.94 109 LYS A C 1
ATOM 790 O O . LYS A 1 109 ? 42.286 9.061 131.353 1.00 73.61 109 LYS A O 1
ATOM 792 N N . VAL A 1 110 ? 41.643 11.204 131.172 1.00 65.52 110 VAL A N 1
ATOM 793 C CA . VAL A 1 110 ? 40.894 10.981 129.943 1.00 62.59 110 VAL A CA 1
ATOM 794 C C . VAL A 1 110 ? 41.771 11.416 128.766 1.00 62.34 110 VAL A C 1
ATOM 795 O O . VAL A 1 110 ? 42.426 12.457 128.827 1.00 64.03 110 VAL A O 1
ATOM 799 N N . SER A 1 111 ? 41.813 10.608 127.709 1.00 59.68 111 SER A N 1
ATOM 800 C CA . SER A 1 111 ? 42.640 10.928 126.542 1.00 64.10 111 SER A CA 1
ATOM 801 C C . SER A 1 111 ? 41.786 11.251 125.316 1.00 61.92 111 SER A C 1
ATOM 802 O O . SER A 1 111 ? 40.564 11.125 125.356 1.00 61.59 111 SER A O 1
ATOM 805 N N . PHE A 1 112 ? 42.422 11.644 124.216 1.00 61.57 112 PHE A N 1
ATOM 806 C CA . PHE A 1 112 ? 41.676 12.007 123.008 1.00 59.22 112 PHE A CA 1
ATOM 807 C C . PHE A 1 112 ? 41.984 11.138 121.769 1.00 52.87 112 PHE A C 1
ATOM 808 O O . PHE A 1 112 ? 43.140 10.801 121.512 1.00 47.28 112 PHE A O 1
ATOM 816 N N . GLN A 1 113 ? 40.937 10.770 121.022 1.00 49.21 113 GLN A N 1
ATOM 817 C CA . GLN A 1 113 ? 41.070 10.017 119.766 1.00 52.72 113 GLN A CA 1
ATOM 818 C C . GLN A 1 113 ? 40.268 10.639 118.604 1.00 49.99 113 GLN A C 1
ATOM 819 O O . GLN A 1 113 ? 39.040 10.487 118.526 1.00 44.32 113 GLN A O 1
ATOM 833 N N . ARG A 1 115 ? 38.572 11.742 115.071 1.00 37.84 115 ARG A N 1
ATOM 834 C CA . ARG A 1 115 ? 38.031 11.413 113.761 1.00 25.20 115 ARG A CA 1
ATOM 835 C C . ARG A 1 115 ? 37.772 12.710 112.999 1.00 24.78 115 ARG A C 1
ATOM 836 O O . ARG A 1 115 ? 37.166 13.654 113.529 1.00 25.41 115 ARG A O 1
ATOM 844 N N . TYR A 1 116 ? 38.278 12.765 111.773 1.00 19.23 116 TYR A N 1
ATOM 845 C CA . TYR A 1 116 ? 38.102 13.894 110.905 1.00 18.76 116 TYR A CA 1
ATOM 846 C C . TYR A 1 116 ? 37.239 13.441 109.754 1.00 24.78 116 TYR A C 1
ATOM 847 O O . TYR A 1 116 ? 37.407 12.346 109.202 1.00 24.74 116 TYR A O 1
ATOM 856 N N . SER A 1 117 ? 36.317 14.299 109.374 1.00 17.29 117 SER A N 1
ATOM 857 C CA . SER A 1 117 ? 35.331 13.952 108.394 1.00 21.75 117 SER A CA 1
ATOM 858 C C . SER A 1 117 ? 35.177 15.155 107.462 1.00 21.96 117 SER A C 1
ATOM 859 O O . SER A 1 117 ? 34.890 16.275 107.907 1.00 24.28 117 SER A O 1
ATOM 862 N N . ILE A 1 118 ? 35.428 14.945 106.176 1.00 20.59 118 ILE A N 1
ATOM 863 C CA . ILE A 1 118 ? 35.335 16.043 105.220 1.00 23.28 118 ILE A CA 1
ATOM 864 C C . ILE A 1 118 ? 34.378 15.688 104.090 1.00 20.96 118 ILE A C 1
ATOM 865 O O . ILE A 1 118 ? 34.173 14.526 103.818 1.00 13.62 118 ILE A O 1
ATOM 870 N N . PRO A 1 119 ? 33.725 16.699 103.482 1.00 15.10 119 PRO A N 1
ATOM 871 C CA . PRO A 1 119 ? 32.723 16.384 102.461 1.00 13.68 119 PRO A CA 1
ATOM 872 C C . PRO A 1 119 ? 33.420 16.056 101.152 1.00 13.08 119 PRO A C 1
ATOM 873 O O . PRO A 1 119 ? 34.524 16.536 100.914 1.00 13.21 119 PRO A O 1
ATOM 877 N N . LEU A 1 120 ? 32.799 15.228 100.330 1.00 12.68 120 LEU A N 1
ATOM 878 C CA . LEU A 1 120 ? 33.376 14.885 99.027 1.00 12.39 120 LEU A CA 1
ATOM 879 C C . LEU A 1 120 ? 32.236 14.800 98.023 1.00 12.66 120 LEU A C 1
ATOM 880 O O . LEU A 1 120 ? 31.222 14.130 98.274 1.00 18.12 120 LEU A O 1
ATOM 885 N N . PHE A 1 121 ? 32.396 15.488 96.904 1.00 12.48 121 PHE A N 1
ATOM 886 C CA . PHE A 1 121 ? 31.355 15.520 95.879 1.00 12.64 121 PHE A CA 1
ATOM 887 C C . PHE A 1 121 ? 31.895 15.009 94.542 1.00 17.96 121 PHE A C 1
ATOM 888 O O . PHE A 1 121 ? 33.042 15.274 94.168 1.00 22.96 121 PHE A O 1
ATOM 896 N N . ALA A 1 122 ? 31.076 14.250 93.832 1.00 14.66 122 ALA A N 1
ATOM 897 C CA . ALA A 1 122 ? 31.473 13.740 92.532 1.00 13.49 122 ALA A CA 1
ATOM 898 C C . ALA A 1 122 ? 30.335 13.941 91.545 1.00 19.65 122 ALA A C 1
ATOM 899 O O . ALA A 1 122 ? 29.172 14.016 91.934 1.00 22.12 122 ALA A O 1
ATOM 901 N N . TYR A 1 123 ? 30.676 14.018 90.265 1.00 17.09 123 TYR A N 1
ATOM 902 C CA . TYR A 1 123 ? 29.743 14.519 89.257 1.00 19.56 123 TYR A CA 1
ATOM 903 C C . TYR A 1 123 ? 29.586 13.587 88.057 1.00 19.76 123 TYR A C 1
ATOM 904 O O . TYR A 1 123 ? 30.515 12.874 87.663 1.00 17.40 123 TYR A O 1
ATOM 913 N N . GLY A 1 124 ? 28.392 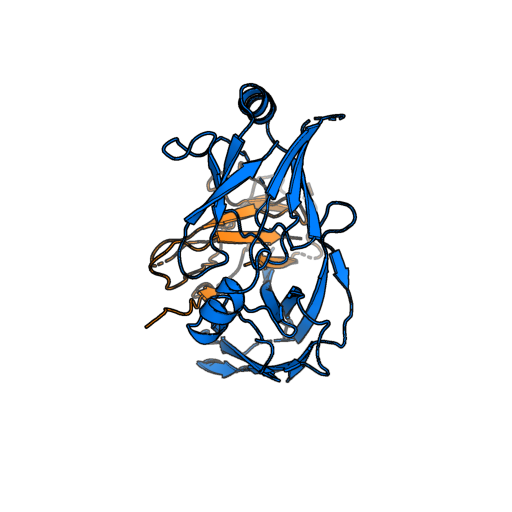13.578 87.479 1.00 28.02 124 GLY A N 1
ATOM 914 C CA . GLY A 1 124 ? 28.192 12.874 86.219 1.00 27.28 124 GLY A CA 1
ATOM 915 C C . GLY A 1 124 ? 28.239 13.944 85.148 1.00 28.24 124 GLY A C 1
ATOM 916 O O . GLY A 1 124 ? 28.331 15.127 85.487 1.00 22.10 124 GLY A O 1
ATOM 917 N N . LYS A 1 125 ? 28.164 13.550 83.877 1.00 36.69 125 LYS A N 1
ATOM 918 C CA . LYS A 1 125 ? 28.180 14.503 82.754 1.00 39.69 125 LYS A CA 1
ATOM 919 C C . LYS A 1 125 ? 27.122 15.598 82.850 1.00 35.06 125 LYS A C 1
ATOM 920 O O . LYS A 1 125 ? 26.002 15.354 83.293 1.00 39.30 125 LYS A O 1
ATOM 926 N N . GLY A 1 126 ? 27.488 16.812 82.441 1.00 30.91 126 GLY A N 1
ATOM 927 C CA . GLY A 1 126 ? 26.540 17.908 82.349 1.00 22.67 126 GLY A CA 1
ATOM 928 C C . GLY A 1 126 ? 26.486 18.797 83.568 1.00 37.00 126 GLY A C 1
ATOM 929 O O . GLY A 1 126 ? 25.744 19.795 83.591 1.00 36.69 126 GLY A O 1
ATOM 930 N N . ILE A 1 127 ? 27.271 18.444 84.583 1.00 31.83 127 ILE A N 1
ATOM 931 C CA . ILE A 1 127 ? 27.270 19.174 85.836 1.00 21.63 127 ILE A CA 1
ATOM 932 C C . ILE A 1 127 ? 28.625 19.102 86.530 1.00 25.84 127 ILE A C 1
ATOM 933 O O . ILE A 1 127 ? 29.307 18.084 86.473 1.00 30.93 127 ILE A O 1
ATOM 938 N N . GLY A 1 128 ? 29.015 20.190 87.186 1.00 28.48 128 GLY A N 1
ATOM 939 C CA . GLY A 1 128 ? 30.301 20.235 87.855 1.00 21.93 128 GLY A CA 1
ATOM 940 C C . GLY A 1 128 ? 30.308 21.035 89.144 1.00 25.50 128 GLY A C 1
ATOM 941 O O . GLY A 1 128 ? 29.275 21.544 89.593 1.00 21.41 128 GLY A O 1
ATOM 942 N N . SER A 1 129 ? 31.493 21.152 89.735 1.00 19.41 129 SER A N 1
ATOM 943 C CA . SER A 1 129 ? 31.629 21.744 91.054 1.00 19.94 129 SER A CA 1
ATOM 944 C C . SER A 1 129 ? 31.431 23.250 91.003 1.00 25.16 129 SER A C 1
ATOM 945 O O . SER A 1 129 ? 31.058 23.859 91.996 1.00 16.91 129 SER A O 1
ATOM 948 N N . GLY A 1 130 ? 31.693 23.837 89.840 1.00 26.12 130 GLY A N 1
ATOM 949 C CA . GLY A 1 130 ? 31.734 25.277 89.694 1.00 18.93 130 GLY A CA 1
ATOM 950 C C . GLY A 1 130 ? 32.941 25.922 90.366 1.00 37.66 130 GLY A C 1
ATOM 951 O O . GLY A 1 130 ? 32.959 27.141 90.557 1.00 33.91 130 GLY A O 1
ATOM 952 N N . LEU A 1 131 ? 33.946 25.122 90.733 1.00 31.48 131 LEU A N 1
ATOM 953 C CA . LEU A 1 131 ? 35.174 25.673 91.316 1.00 31.50 131 LEU A CA 1
ATOM 954 C C . LEU A 1 131 ? 36.280 25.941 90.269 1.00 36.86 131 LEU A C 1
ATOM 955 O O . LEU A 1 131 ? 37.377 26.410 90.605 1.00 40.17 131 LEU A O 1
ATOM 960 N N . THR A 1 132 ? 35.975 25.652 89.004 1.00 29.13 132 THR A N 1
ATOM 961 C CA . THR A 1 132 ? 36.900 25.907 87.894 1.00 34.81 132 THR A CA 1
ATOM 962 C C . THR A 1 132 ? 36.160 26.554 86.725 1.00 34.71 132 THR A C 1
ATOM 963 O O . THR A 1 132 ? 34.929 26.503 86.660 1.00 37.54 132 THR A O 1
ATOM 967 N N . GLU A 1 133 ? 36.914 27.124 85.789 1.00 57.67 133 GLU A N 1
ATOM 968 C CA . GLU A 1 133 ? 36.333 27.688 84.570 1.00 61.53 133 GLU A CA 1
ATOM 969 C C . GLU A 1 133 ? 35.498 26.662 83.810 1.00 54.50 133 GLU A C 1
ATOM 970 O O . GLU A 1 133 ? 34.346 26.921 83.459 1.00 50.49 133 GLU A O 1
ATOM 976 N N . GLU A 1 134 ? 36.096 25.499 83.566 1.00 58.95 134 GLU A N 1
ATOM 977 C CA . GLU A 1 134 ? 35.454 24.415 82.834 1.00 46.82 134 GLU A CA 1
ATOM 978 C C . GLU A 1 134 ? 34.094 24.072 83.426 1.00 43.97 134 GLU A C 1
ATOM 979 O O . GLU A 1 134 ? 33.086 24.089 82.717 1.00 45.94 134 GLU A O 1
ATOM 985 N N . SER A 1 135 ? 34.061 23.793 84.726 1.00 42.42 135 SER A N 1
ATOM 986 C CA . SER A 1 135 ? 32.814 23.417 85.388 1.00 40.08 135 SER A CA 1
ATOM 987 C C . SER A 1 135 ? 31.845 24.588 85.527 1.00 39.13 135 SER A C 1
ATOM 988 O O . SER A 1 135 ? 30.630 24.387 85.571 1.00 39.45 135 SER A O 1
ATOM 991 N N . GLN A 1 136 ? 32.371 25.808 85.576 1.00 49.03 136 GLN A N 1
ATOM 992 C CA . GLN A 1 136 ? 31.506 26.992 85.525 1.00 46.33 136 GLN A CA 1
ATOM 993 C C . GLN A 1 136 ? 30.740 27.099 84.214 1.00 44.79 136 GLN A C 1
ATOM 994 O O . GLN A 1 136 ? 29.542 27.371 84.220 1.00 41.79 136 GLN A O 1
ATOM 1000 N N . LYS A 1 137 ? 31.432 26.885 83.097 1.00 42.45 137 LYS A N 1
ATOM 1001 C CA . LYS A 1 137 ? 30.799 26.956 81.784 1.00 43.57 137 LYS A CA 1
ATOM 1002 C C . LYS A 1 137 ? 29.854 25.780 81.592 1.00 54.05 137 LYS A C 1
ATOM 1003 O O . LYS A 1 137 ? 28.837 25.889 80.909 1.00 58.52 137 LYS A O 1
ATOM 1009 N N . LEU A 1 138 ? 30.189 24.656 82.210 1.00 48.01 138 LEU A N 1
ATOM 1010 C CA . LEU A 1 138 ? 29.298 23.507 82.224 1.00 40.63 138 LEU A CA 1
ATOM 1011 C C . LEU A 1 138 ? 28.015 23.889 82.972 1.00 38.86 138 LEU A C 1
ATOM 1012 O O . LEU A 1 138 ? 26.909 23.740 82.451 1.00 39.89 138 LEU A O 1
ATOM 1017 N N . ASN A 1 139 ? 28.168 24.425 84.180 1.00 43.12 139 ASN A N 1
ATOM 1018 C CA . ASN A 1 139 ? 27.012 24.793 84.997 1.00 36.12 139 ASN A CA 1
ATOM 1019 C C . ASN A 1 139 ? 26.164 25.937 84.425 1.00 38.04 139 ASN A C 1
ATOM 1020 O O . ASN A 1 139 ? 24.964 26.010 84.692 1.00 37.92 139 ASN A O 1
ATOM 1025 N N . ALA A 1 140 ? 26.774 26.823 83.645 1.00 45.02 140 ALA A N 1
ATOM 1026 C CA . ALA A 1 140 ? 26.030 27.918 82.999 1.00 46.41 140 ALA A CA 1
ATOM 1027 C C . ALA A 1 140 ? 24.939 27.411 82.047 1.00 48.73 140 ALA A C 1
ATOM 1028 O O . ALA A 1 140 ? 23.849 27.973 81.976 1.00 59.78 140 ALA A O 1
ATOM 1030 N N . LYS A 1 141 ? 25.239 26.339 81.327 1.00 47.45 141 LYS A N 1
ATOM 1031 C CA . LYS A 1 141 ? 24.305 25.746 80.376 1.00 47.28 141 LYS A CA 1
ATOM 1032 C C . LYS A 1 141 ? 23.262 24.819 81.026 1.00 47.12 141 LYS A C 1
ATOM 1033 O O . LYS A 1 141 ? 22.494 24.156 80.330 1.00 48.40 141 LYS A O 1
ATOM 1039 N N . ASN A 1 142 ? 23.250 24.767 82.356 1.00 45.63 142 ASN A N 1
ATOM 1040 C CA . ASN A 1 142 ? 22.396 23.837 83.091 1.00 46.35 142 ASN A CA 1
ATOM 1041 C C . ASN A 1 142 ? 21.552 24.559 84.139 1.00 48.50 142 ASN A C 1
ATOM 1042 O O . ASN A 1 142 ? 22.073 25.012 85.159 1.00 52.01 142 ASN A O 1
ATOM 1047 N N . ALA A 1 143 ? 20.249 24.632 83.894 1.00 50.12 143 ALA A N 1
ATOM 1048 C CA . ALA A 1 143 ? 19.330 25.408 84.728 1.00 51.11 143 ALA A CA 1
ATOM 1049 C C . ALA A 1 143 ? 19.364 25.020 86.210 1.00 47.29 143 ALA A C 1
ATOM 1050 O O . ALA A 1 143 ? 19.204 25.874 87.085 1.00 42.09 143 ALA A O 1
ATOM 1052 N N . LEU A 1 144 ? 19.580 23.736 86.481 1.00 49.97 144 LEU A N 1
ATOM 1053 C CA . LEU A 1 144 ? 19.525 23.219 87.847 1.00 49.34 144 LEU A CA 1
ATOM 1054 C C . LEU A 1 144 ? 20.900 22.955 88.496 1.00 48.46 144 LEU A C 1
ATOM 1055 O O . LEU A 1 144 ? 20.982 22.446 89.619 1.00 48.45 144 LEU A O 1
ATOM 1060 N N . ALA A 1 145 ? 21.976 23.312 87.801 1.00 43.00 145 ALA A N 1
ATOM 1061 C CA . ALA A 1 145 ? 23.317 23.145 88.351 1.00 40.47 145 ALA A CA 1
ATOM 1062 C C . ALA A 1 145 ? 23.563 24.150 89.468 1.00 38.98 145 ALA A C 1
ATOM 1063 O O . ALA A 1 145 ? 24.432 25.026 89.342 1.00 32.32 145 ALA A O 1
ATOM 1065 N N . LYS A 1 146 ? 22.803 24.000 90.556 1.00 37.51 146 LYS A N 1
ATOM 1066 C CA . LYS A 1 146 ? 22.782 24.956 91.673 1.00 34.32 146 LYS A CA 1
ATOM 1067 C C . LYS A 1 146 ? 21.765 24.531 92.749 1.00 34.97 146 LYS A C 1
ATOM 1068 O O . LYS A 1 146 ? 20.821 23.796 92.473 1.00 31.92 146 LYS A O 1
ATOM 1074 N N . PRO A 1 147 ? 21.954 24.988 93.993 1.00 37.91 147 PRO A N 1
ATOM 1075 C CA . PRO A 1 147 ? 20.891 24.670 94.951 1.00 36.70 147 PRO A CA 1
ATOM 1076 C C . PRO A 1 147 ? 19.652 25.546 94.713 1.00 42.39 147 PRO A C 1
ATOM 1077 O O . PRO A 1 147 ? 19.788 26.730 94.404 1.00 43.34 147 PRO A O 1
ATOM 1081 N N . VAL A 1 148 ? 18.468 24.949 94.824 1.00 38.20 148 VAL A N 1
ATOM 1082 C CA . VAL A 1 148 ? 17.201 25.661 94.702 1.00 34.85 148 VAL A CA 1
ATOM 1083 C C . VAL A 1 148 ? 16.376 25.348 95.946 1.00 39.25 148 VAL A C 1
ATOM 1084 O O . VAL A 1 148 ? 15.808 24.257 96.062 1.00 38.40 148 VAL A O 1
ATOM 1088 N N . LEU A 1 149 ? 16.318 26.285 96.884 1.00 36.79 149 LEU A N 1
ATOM 1089 C CA . LEU A 1 149 ? 15.822 25.958 98.224 1.00 44.11 149 LEU A CA 1
ATOM 1090 C C . LEU A 1 149 ? 14.411 26.451 98.553 1.00 49.01 149 LEU A C 1
ATOM 1091 O O . LEU A 1 149 ? 14.015 27.557 98.169 1.00 40.89 149 LEU A O 1
ATOM 1096 N N . GLN A 1 150 ? 13.675 25.621 99.291 1.00 49.70 150 GLN A N 1
ATOM 1097 C CA . GLN A 1 150 ? 12.366 25.984 99.828 1.00 54.71 150 GLN A CA 1
ATOM 1098 C C . GLN A 1 150 ? 12.321 25.752 101.333 1.00 54.69 150 GLN A C 1
ATOM 1099 O O . GLN A 1 150 ? 12.909 24.790 101.827 1.00 56.39 150 GLN A O 1
ATOM 1105 N N . TRP A 1 151 ? 11.605 26.611 102.057 1.00 50.26 151 TRP A N 1
ATOM 1106 C CA . TRP A 1 151 ? 11.586 26.523 103.519 1.00 54.70 151 TRP A CA 1
ATOM 1107 C C . TRP A 1 151 ? 10.177 26.423 104.110 1.00 58.10 151 TRP A C 1
ATOM 1108 O O . TRP A 1 151 ? 9.203 26.887 103.512 1.00 56.85 151 TRP A O 1
ATOM 1119 N N . SER A 1 152 ? 10.093 25.837 105.303 1.00 57.31 152 SER A N 1
ATOM 1120 C CA . SER A 1 152 ? 8.825 25.568 105.966 1.00 58.54 152 SER A CA 1
ATOM 1121 C C . SER A 1 152 ? 9.026 25.232 107.448 1.00 64.86 152 SER A C 1
ATOM 1122 O O . SER A 1 152 ? 9.910 24.447 107.809 1.00 59.00 152 SER A O 1
ATOM 1125 N N . VAL A 1 153 ? 8.193 25.828 108.298 1.00 68.58 153 VAL A N 1
ATOM 1126 C CA . VAL A 1 153 ? 8.245 25.601 109.739 1.00 71.11 153 VAL A CA 1
ATOM 1127 C C . VAL A 1 153 ? 7.037 24.774 110.208 1.00 74.02 153 VAL A C 1
ATOM 1128 O O . VAL A 1 153 ? 5.933 24.909 109.686 1.00 71.31 153 VAL A O 1
ATOM 1132 N N . ARG A 1 154 ? 7.265 23.913 111.193 1.00 77.34 154 ARG A N 1
ATOM 1133 C CA . ARG A 1 154 ? 6.249 22.993 111.675 1.00 85.33 154 ARG A CA 1
ATOM 1134 C C . ARG A 1 154 ? 6.690 22.408 113.010 1.00 91.16 154 ARG A C 1
ATOM 1135 O O . ARG A 1 154 ? 7.829 21.965 113.157 1.00 87.49 154 ARG A O 1
ATOM 1143 N N . ASN A 1 155 ? 5.792 22.421 113.986 1.00 76.92 155 ASN A N 1
ATOM 1144 C CA . ASN A 1 155 ? 6.112 21.908 115.310 1.00 79.94 155 ASN A CA 1
ATOM 1145 C C . ASN A 1 155 ? 5.446 20.575 115.569 1.00 84.23 155 ASN A C 1
ATOM 1146 O O . ASN A 1 155 ? 4.790 20.016 114.690 1.00 80.44 155 ASN A O 1
ATOM 1151 N N . ASN A 1 156 ? 5.641 20.071 116.785 1.00 92.43 156 ASN A N 1
ATOM 1152 C CA . ASN A 1 156 ? 4.952 18.887 117.275 1.00 93.35 156 ASN A CA 1
ATOM 1153 C C . ASN A 1 156 ? 4.375 19.170 118.660 1.00 95.39 156 ASN A C 1
ATOM 1154 O O . ASN A 1 156 ? 5.056 19.006 119.673 1.00 95.20 156 ASN A O 1
ATOM 1159 N N . SER A 1 161 ? 9.167 23.179 117.514 1.00 60.68 161 SER A N 1
ATOM 1160 C CA . SER A 1 161 ? 9.238 23.847 116.214 1.00 87.15 161 SER A CA 1
ATOM 1161 C C . SER A 1 161 ? 10.459 23.427 115.389 1.00 83.69 161 SER A C 1
ATOM 1162 O O . SER A 1 161 ? 11.608 23.614 115.802 1.00 81.84 161 SER A O 1
ATOM 1165 N N . GLU A 1 162 ? 10.201 22.862 114.215 1.00 80.10 162 GLU A N 1
ATOM 1166 C CA . GLU A 1 162 ? 11.281 22.438 113.336 1.00 76.56 162 GLU A CA 1
ATOM 1167 C C . GLU A 1 162 ? 11.249 23.162 111.993 1.00 66.03 162 GLU A C 1
ATOM 1168 O O . GLU A 1 162 ? 10.188 23.392 111.409 1.00 60.87 162 GLU A O 1
ATOM 1174 N N . LEU A 1 163 ? 12.434 23.511 111.514 1.00 60.56 163 LEU A N 1
ATOM 1175 C CA . LEU A 1 163 ? 12.580 24.149 110.223 1.00 55.98 163 LEU A CA 1
ATOM 1176 C C . LEU A 1 163 ? 12.907 23.077 109.198 1.00 51.61 163 LEU A C 1
ATOM 1177 O O . LEU A 1 163 ? 13.835 22.276 109.387 1.00 41.30 163 LEU A O 1
ATOM 1182 N N . TYR A 1 164 ? 12.121 23.038 108.128 1.00 47.99 164 TYR A N 1
ATOM 1183 C CA . TYR A 1 164 ? 12.376 22.101 107.045 1.00 46.61 164 TYR A CA 1
ATOM 1184 C C . TYR A 1 164 ? 13.002 22.884 105.899 1.00 40.99 164 TYR A C 1
ATOM 1185 O O . TYR A 1 164 ? 12.577 24.002 105.603 1.00 37.16 164 TYR A O 1
ATOM 1194 N N . LEU A 1 165 ? 14.044 22.318 105.292 1.00 36.33 165 LEU A N 1
ATOM 1195 C CA . LEU A 1 165 ? 14.648 22.908 104.098 1.00 34.23 165 LEU A CA 1
ATOM 1196 C C . LEU A 1 165 ? 14.699 21.867 102.994 1.00 45.83 165 LEU A C 1
ATOM 1197 O O . LEU A 1 165 ? 15.330 20.813 103.149 1.00 38.85 165 LEU A O 1
ATOM 1202 N N . LYS A 1 166 ? 14.036 22.166 101.879 1.00 47.06 166 LYS A N 1
ATOM 1203 C CA . LYS A 1 166 ? 14.031 21.278 100.726 1.00 44.16 166 LYS A CA 1
ATOM 1204 C C . LYS A 1 166 ? 14.863 21.854 99.588 1.00 41.02 166 LYS A C 1
ATOM 1205 O O . LYS A 1 166 ? 14.656 23.004 99.163 1.00 36.57 166 LYS A O 1
ATOM 1211 N N . ASN A 1 167 ? 15.815 21.056 99.107 1.00 40.05 167 ASN A N 1
ATOM 1212 C CA . ASN A 1 167 ? 16.629 21.444 97.960 1.00 42.40 167 ASN A CA 1
ATOM 1213 C C . ASN A 1 167 ? 16.148 20.743 96.703 1.00 39.91 167 ASN A C 1
ATOM 1214 O O . ASN A 1 167 ? 16.218 19.525 96.602 1.00 39.91 167 ASN A O 1
ATOM 1219 N N . ASN A 1 168 ? 15.658 21.523 95.747 1.00 46.93 168 ASN A N 1
ATOM 1220 C CA . ASN A 1 168 ? 15.204 20.973 94.475 1.00 56.29 168 ASN A CA 1
ATOM 1221 C C . ASN A 1 168 ? 16.302 21.003 93.417 1.00 56.21 168 ASN A C 1
ATOM 1222 O O . ASN A 1 168 ? 16.136 20.469 92.318 1.00 59.99 168 ASN A O 1
ATOM 1227 N N . GLY A 1 169 ? 17.423 21.630 93.755 1.00 47.43 169 GLY A N 1
ATOM 1228 C CA . GLY A 1 169 ? 18.513 21.780 92.813 1.00 46.87 169 GLY A CA 1
ATOM 1229 C C . GLY A 1 169 ? 19.327 20.506 92.705 1.00 47.30 169 GLY A C 1
ATOM 1230 O O . GLY A 1 169 ? 19.066 19.534 93.415 1.00 28.94 169 GLY A O 1
ATOM 1231 N N . GLN A 1 170 ? 20.308 20.509 91.807 1.00 39.50 170 GLN A N 1
ATOM 1232 C CA . GLN A 1 170 ? 21.167 19.350 91.607 1.00 39.67 170 GLN A CA 1
ATOM 1233 C C . GLN A 1 170 ? 22.510 19.551 92.309 1.00 35.62 170 GLN A C 1
ATOM 1234 O O . GLN A 1 170 ? 23.376 18.693 92.249 1.00 39.72 170 GLN A O 1
ATOM 1240 N N . LYS A 1 171 ? 22.670 20.704 92.951 1.00 32.12 171 LYS A N 1
ATOM 1241 C CA . LYS A 1 171 ? 23.846 21.002 93.751 1.00 30.27 171 LYS A CA 1
ATOM 1242 C C . LYS A 1 171 ? 23.462 21.283 95.207 1.00 41.84 171 LYS A C 1
ATOM 1243 O O . LYS A 1 171 ? 22.487 21.992 95.481 1.00 47.36 171 LYS A O 1
ATOM 1249 N N . PHE A 1 172 ? 24.235 20.726 96.134 1.00 26.36 172 PHE A N 1
ATOM 1250 C CA . PHE A 1 172 ? 24.059 20.986 97.556 1.00 26.57 172 PHE A CA 1
ATOM 1251 C C . PHE A 1 172 ? 24.210 22.478 97.880 1.00 31.77 172 PHE A C 1
ATOM 1252 O O . PHE A 1 172 ? 24.837 23.225 97.135 1.00 26.46 172 PHE A O 1
ATOM 1260 N N . ALA A 1 173 ? 23.669 22.896 99.018 1.00 28.07 173 ALA A N 1
ATOM 1261 C CA . ALA A 1 173 ? 23.993 24.203 99.569 1.00 27.26 173 ALA A CA 1
ATOM 1262 C C . ALA A 1 173 ? 24.728 24.002 100.887 1.00 33.83 173 ALA A C 1
ATOM 1263 O O . ALA A 1 173 ? 24.422 23.071 101.635 1.00 27.91 173 ALA A O 1
ATOM 1265 N N . ARG A 1 174 ? 25.719 24.848 101.145 1.00 27.78 174 ARG A N 1
ATOM 1266 C CA . ARG A 1 174 ? 26.356 24.894 102.458 1.00 36.07 174 ARG A CA 1
ATOM 1267 C C . ARG A 1 174 ? 25.983 26.223 103.121 1.00 35.59 174 ARG A C 1
ATOM 1268 O O . ARG A 1 174 ? 26.539 27.267 102.785 1.00 29.25 174 ARG A O 1
ATOM 1276 N N . LEU A 1 175 ? 25.039 26.179 104.055 1.00 29.71 175 LEU A N 1
ATOM 1277 C CA . LEU A 1 175 ? 24.546 27.404 104.694 1.00 39.91 175 LEU A CA 1
ATOM 1278 C C . LEU A 1 175 ? 25.137 27.663 106.065 1.00 41.78 175 LEU A C 1
ATOM 1279 O O . LEU A 1 175 ? 25.059 26.806 106.945 1.00 44.95 175 LEU A O 1
ATOM 1284 N N . SER A 1 176 ? 25.705 28.852 106.248 1.00 32.17 176 SER A N 1
ATOM 1285 C CA . SER A 1 176 ? 26.172 29.296 107.568 1.00 33.64 176 SER A CA 1
ATOM 1286 C C . SER A 1 176 ? 25.186 30.220 108.308 1.00 39.15 176 SER A C 1
ATOM 1287 O O . SER A 1 176 ? 25.300 30.391 109.519 1.00 45.21 176 SER A O 1
ATOM 1290 N N . ALA A 1 177 ? 24.239 30.819 107.590 1.00 34.16 177 ALA A N 1
ATOM 1291 C CA . ALA A 1 177 ? 23.321 31.792 108.194 1.00 44.88 177 ALA A CA 1
ATOM 1292 C C . ALA A 1 177 ? 22.041 32.015 107.386 1.00 44.18 177 ALA A C 1
ATOM 1293 O O . ALA A 1 177 ? 22.027 31.841 106.170 1.00 53.04 177 ALA A O 1
ATOM 1295 N N . LEU A 1 178 ? 20.971 32.401 108.074 1.00 44.06 178 LEU A N 1
ATOM 1296 C CA . LEU A 1 178 ? 19.729 32.805 107.419 1.00 43.35 178 LEU A CA 1
ATOM 1297 C C . LEU A 1 178 ? 19.374 34.269 107.672 1.00 43.80 178 LEU A C 1
ATOM 1298 O O . LEU A 1 178 ? 19.492 34.759 108.795 1.00 41.74 178 LEU A O 1
ATOM 1303 N N . LYS A 1 179 ? 18.920 34.941 106.614 1.00 44.90 179 LYS A N 1
ATOM 1304 C CA . LYS A 1 179 ? 18.447 36.324 106.670 1.00 38.36 179 LYS A CA 1
ATOM 1305 C C . LYS A 1 179 ? 17.005 36.399 106.162 1.00 43.25 179 LYS A C 1
ATOM 1306 O O . LYS A 1 179 ? 16.595 35.592 105.310 1.00 37.92 179 LYS A O 1
ATOM 1312 N N . THR A 1 180 ? 16.247 37.377 106.670 1.00 39.37 180 THR A N 1
ATOM 1313 C CA . THR A 1 180 ? 14.876 37.604 106.223 1.00 41.42 180 THR A CA 1
ATOM 1314 C C . THR A 1 180 ? 14.858 38.589 105.056 1.00 47.16 180 THR A C 1
ATOM 1315 O O . THR A 1 180 ? 13.827 38.778 104.396 1.00 51.72 180 THR A O 1
ATOM 1319 N N . SER A 1 181 ? 16.005 39.220 104.813 1.00 46.67 181 SER A N 1
ATOM 1320 C CA . SER A 1 181 ? 16.147 40.189 103.724 1.00 47.07 181 SER A CA 1
ATOM 1321 C C . SER A 1 181 ? 17.593 40.241 103.232 1.00 45.24 181 SER A C 1
ATOM 1322 O O . SER A 1 181 ? 18.516 39.917 103.985 1.00 45.64 181 SER A O 1
ATOM 1325 N N . LYS A 1 182 ? 17.767 40.666 101.976 1.00 35.81 182 LYS A N 1
ATOM 1326 C CA . LYS A 1 182 ? 19.052 40.687 101.272 1.00 35.51 182 LYS A CA 1
ATOM 1327 C C . LYS A 1 182 ? 20.116 41.480 101.992 1.00 36.49 182 LYS A C 1
ATOM 1328 O O . LYS A 1 182 ? 21.300 41.193 101.867 1.00 36.35 182 LYS A O 1
ATOM 1334 N N . THR A 1 183 ? 19.697 42.494 102.733 1.00 37.65 183 THR A N 1
ATOM 1335 C CA . THR A 1 183 ? 20.647 43.420 103.313 1.00 38.91 183 THR A CA 1
ATOM 1336 C C . THR A 1 183 ? 20.493 43.364 104.817 1.00 39.74 183 THR A C 1
ATOM 1337 O O . THR A 1 183 ? 21.212 44.039 105.556 1.00 41.05 183 THR A O 1
ATOM 1341 N N . GLY A 1 184 ? 19.552 42.538 105.266 1.00 44.49 184 GLY A N 1
ATOM 1342 C CA . GLY A 1 18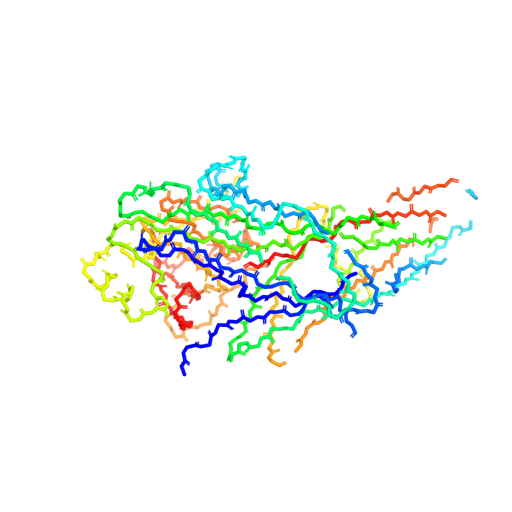4 ? 19.296 42.371 106.682 1.00 40.10 184 GLY A CA 1
ATOM 1343 C C . GLY A 1 184 ? 20.381 41.623 107.431 1.00 48.54 184 GLY A C 1
ATOM 1344 O O . GLY A 1 184 ? 21.452 41.307 106.891 1.00 50.25 184 GLY A O 1
ATOM 1345 N N . ASN A 1 185 ? 20.104 41.351 108.699 1.00 43.84 185 ASN A N 1
ATOM 1346 C CA . ASN A 1 185 ? 21.026 40.611 109.542 1.00 44.60 185 ASN A CA 1
ATOM 1347 C C . ASN A 1 185 ? 20.576 39.182 109.714 1.00 42.63 185 ASN A C 1
ATOM 1348 O O . ASN A 1 185 ? 19.380 38.887 109.629 1.00 42.79 185 ASN A O 1
ATOM 1353 N N . ASP A 1 186 ? 21.528 38.290 109.967 1.00 40.80 186 ASP A N 1
ATOM 1354 C CA . ASP A 1 186 ? 21.179 36.888 110.082 1.00 58.61 186 ASP A CA 1
ATOM 1355 C C . ASP A 1 186 ? 20.425 36.632 111.381 1.00 54.34 186 ASP A C 1
ATOM 1356 O O . ASP A 1 186 ? 20.757 37.181 112.441 1.00 49.86 186 ASP A O 1
ATOM 1361 N N . ILE A 1 187 ? 19.379 35.821 111.284 1.00 49.90 187 ILE A N 1
ATOM 1362 C CA . ILE A 1 187 ? 18.489 35.613 112.418 1.00 54.58 187 ILE A CA 1
ATOM 1363 C C . ILE A 1 187 ? 19.034 34.607 113.430 1.00 59.32 187 ILE A C 1
ATOM 1364 O O . ILE A 1 187 ? 20.018 33.919 113.152 1.00 56.22 187 ILE A O 1
ATOM 1369 N N . SER A 1 188 ? 18.371 34.534 114.586 1.00 68.24 188 SER A N 1
ATOM 1370 C CA . SER A 1 188 ? 18.816 33.781 115.775 1.00 76.80 188 SER A CA 1
ATOM 1371 C C . SER A 1 188 ? 19.532 32.444 115.538 1.00 75.19 188 SER A C 1
ATOM 1372 O O . SER A 1 188 ? 20.759 32.403 115.375 1.00 75.52 188 SER A O 1
ATOM 1375 N N . LEU A 1 189 ? 18.762 31.358 115.555 1.00 76.08 189 LEU A N 1
ATOM 1376 C CA . LEU A 1 189 ? 19.288 30.005 115.326 1.00 76.90 189 LEU A CA 1
ATOM 1377 C C . LEU A 1 189 ? 20.270 29.527 116.404 1.00 85.84 189 LEU A C 1
ATOM 1378 O O . LEU A 1 189 ? 21.471 29.406 116.150 1.00 88.24 189 LEU A O 1
ATOM 1383 N N . GLY A 1 190 ? 19.754 29.246 117.599 1.00 88.09 190 GLY A N 1
ATOM 1384 C CA . GLY A 1 190 ? 20.583 28.775 118.697 1.00 86.94 190 GLY A CA 1
ATOM 1385 C C . GLY A 1 190 ? 21.365 27.519 118.363 1.00 82.72 190 GLY A C 1
ATOM 1386 O O . GLY A 1 190 ? 21.474 26.603 119.180 1.00 85.23 190 GLY A O 1
ATOM 1387 N N . ALA A 1 193 ? 21.919 23.673 114.664 1.00 46.66 193 ALA A N 1
ATOM 1388 C CA . ALA A 1 193 ? 22.718 22.590 114.091 1.00 54.60 193 ALA A CA 1
ATOM 1389 C C . ALA A 1 193 ? 22.302 22.287 112.649 1.00 58.06 193 ALA A C 1
ATOM 1390 O O . ALA A 1 193 ? 21.414 21.466 112.409 1.00 61.39 193 ALA A O 1
ATOM 1392 N N . PHE A 1 194 ? 22.955 22.945 111.694 1.00 57.57 194 PHE A N 1
ATOM 1393 C CA . PHE A 1 194 ? 22.544 22.877 110.292 1.00 56.25 194 PHE A CA 1
ATOM 1394 C C . PHE A 1 194 ? 23.616 23.460 109.375 1.00 53.30 194 PHE A C 1
ATOM 1395 O O . PHE A 1 194 ? 24.393 24.324 109.783 1.00 54.35 194 PHE A O 1
ATOM 1403 N N . GLY A 1 195 ? 23.646 22.999 108.131 1.00 33.73 195 GLY A N 1
ATOM 1404 C CA . GLY A 1 195 ? 24.596 23.514 107.167 1.00 35.31 195 GLY A CA 1
ATOM 1405 C C . GLY A 1 195 ? 24.316 23.027 105.756 1.00 34.89 195 GLY A C 1
ATOM 1406 O O . GLY A 1 195 ? 24.041 23.820 104.847 1.00 30.88 195 GLY A O 1
ATOM 1407 N N . TYR A 1 196 ? 24.376 21.712 105.591 1.00 30.58 196 TYR A N 1
ATOM 1408 C CA . TYR A 1 196 ? 24.247 21.072 104.292 1.00 37.75 196 TYR A CA 1
ATOM 1409 C C . TYR A 1 196 ? 22.827 20.695 103.943 1.00 29.66 196 TYR A C 1
ATOM 1410 O O . TYR A 1 196 ? 22.145 19.993 104.676 1.00 36.37 196 TYR A O 1
ATOM 1419 N N . VAL A 1 197 ? 22.396 21.141 102.782 1.00 32.21 197 VAL A N 1
ATOM 1420 C CA . VAL A 1 197 ? 21.154 20.666 102.236 1.00 31.34 197 VAL A CA 1
ATOM 1421 C C . VAL A 1 197 ? 21.557 20.090 100.908 1.00 28.48 197 VAL A C 1
ATOM 1422 O O . VAL A 1 197 ? 21.741 20.818 99.943 1.00 32.04 197 VAL A O 1
ATOM 1426 N N . LEU A 1 198 ? 21.759 18.776 100.891 1.00 33.60 198 LEU A N 1
ATOM 1427 C CA . LEU A 1 198 ? 22.145 18.060 99.687 1.00 32.21 198 LEU A CA 1
ATOM 1428 C C . LEU A 1 198 ? 21.121 18.284 98.559 1.00 34.51 198 LEU A C 1
ATOM 1429 O O . LEU A 1 198 ? 20.014 18.775 98.798 1.00 31.20 198 LEU A O 1
ATOM 1434 N N . SER A 1 199 ? 21.528 17.964 97.332 1.00 33.32 199 SER A N 1
ATOM 1435 C CA . SER A 1 199 ? 20.675 18.058 96.153 1.00 28.12 199 SER A CA 1
ATOM 1436 C C . SER A 1 199 ? 19.520 17.088 96.323 1.00 29.07 199 SER A C 1
ATOM 1437 O O . SER A 1 199 ? 19.686 16.053 96.967 1.00 29.36 199 SER A O 1
ATOM 1440 N N . ASN A 1 200 ? 18.356 17.430 95.766 1.00 30.80 200 ASN A N 1
ATOM 1441 C CA . ASN A 1 200 ? 17.176 16.553 95.792 1.00 38.56 200 ASN A CA 1
ATOM 1442 C C . ASN A 1 200 ? 16.890 15.984 97.174 1.00 42.98 200 ASN A C 1
ATOM 1443 O O . ASN A 1 200 ? 16.478 14.830 97.315 1.00 47.65 200 ASN A O 1
ATOM 1448 N N . SER A 1 201 ? 17.143 16.791 98.195 1.00 48.37 201 SER A N 1
ATOM 1449 C CA . SER A 1 201 ? 17.092 16.316 99.563 1.00 46.78 201 SER A CA 1
ATOM 1450 C C . SER A 1 201 ? 16.317 17.322 100.362 1.00 48.53 201 SER A C 1
ATOM 1451 O O . SER A 1 201 ? 16.220 18.493 99.992 1.00 43.69 201 SER A O 1
ATOM 1454 N N . THR A 1 202 ? 15.770 16.882 101.475 1.00 44.27 202 THR A N 1
ATOM 1455 C CA . THR A 1 202 ? 15.196 17.853 102.369 1.00 54.19 202 THR A CA 1
ATOM 1456 C C . THR A 1 202 ? 15.662 17.578 103.783 1.00 52.28 202 THR A C 1
ATOM 1457 O O . THR A 1 202 ? 15.697 16.431 104.229 1.00 48.81 202 THR A O 1
ATOM 1461 N N . VAL A 1 203 ? 16.065 18.645 104.461 1.00 51.95 203 VAL A N 1
ATOM 1462 C CA . VAL A 1 203 ? 16.623 18.525 105.787 1.00 44.80 203 VAL A CA 1
ATOM 1463 C C . VAL A 1 203 ? 15.701 19.188 106.808 1.00 58.77 203 VAL A C 1
ATOM 1464 O O . VAL A 1 203 ? 14.978 20.134 106.499 1.00 64.66 203 VAL A O 1
ATOM 1468 N N . LYS A 1 204 ? 15.708 18.662 108.021 1.00 46.95 204 LYS A N 1
ATOM 1469 C CA . LYS A 1 204 ? 14.863 19.175 109.075 1.00 57.58 204 LYS A CA 1
ATOM 1470 C C . LYS A 1 204 ? 15.727 19.422 110.299 1.00 58.06 204 LYS A C 1
ATOM 1471 O O . LYS A 1 204 ? 16.610 18.624 110.595 1.00 62.40 204 LYS A O 1
ATOM 1477 N N . PHE A 1 205 ? 15.494 20.527 111.000 1.00 49.34 205 PHE A N 1
ATOM 1478 C CA . PHE A 1 205 ? 16.258 20.805 112.214 1.00 57.35 205 PHE A CA 1
ATOM 1479 C C . PHE A 1 205 ? 15.582 21.807 113.159 1.00 58.51 205 PHE A C 1
ATOM 1480 O O . PHE A 1 205 ? 14.824 22.680 112.727 1.00 56.31 205 PHE A O 1
ATOM 1488 N N . ALA A 1 206 ? 15.889 21.674 114.448 1.00 53.98 206 ALA A N 1
ATOM 1489 C CA . ALA A 1 206 ? 15.252 22.447 115.508 1.00 55.26 206 ALA A CA 1
ATOM 1490 C C . ALA A 1 206 ? 15.629 23.927 115.507 1.00 57.78 206 ALA A C 1
ATOM 1491 O O . ALA A 1 206 ? 16.770 24.293 115.206 1.00 54.68 206 ALA A O 1
ATOM 1493 N N . ILE A 1 207 ? 14.651 24.767 115.842 1.00 54.63 207 ILE A N 1
ATOM 1494 C CA . ILE A 1 207 ? 14.862 26.199 115.985 1.00 54.66 207 ILE A CA 1
ATOM 1495 C C . ILE A 1 207 ? 14.094 26.714 117.194 1.00 56.21 207 ILE A C 1
ATOM 1496 O O . ILE A 1 207 ? 13.161 26.069 117.663 1.00 56.79 207 ILE A O 1
ATOM 1501 N N . ASP A 1 208 ? 14.485 27.883 117.689 1.00 64.19 208 ASP A N 1
ATOM 1502 C CA . ASP A 1 208 ? 13.774 28.528 118.789 1.00 58.64 208 ASP A CA 1
ATOM 1503 C C . ASP A 1 208 ? 12.358 28.917 118.371 1.00 65.60 208 ASP A C 1
ATOM 1504 O O . ASP A 1 208 ? 12.054 29.013 117.181 1.00 55.10 208 ASP A O 1
ATOM 1509 N N . GLN A 1 209 ? 11.492 29.131 119.357 1.00 62.21 209 GLN A N 1
ATOM 1510 C CA . GLN A 1 209 ? 10.132 29.575 119.084 1.00 61.69 209 GLN A CA 1
ATOM 1511 C C . GLN A 1 209 ? 10.152 30.951 118.428 1.00 59.86 209 GLN A C 1
ATOM 1512 O O . GLN A 1 209 ? 9.432 31.199 117.458 1.00 54.88 209 GLN A O 1
ATOM 1518 N N . SER A 1 210 ? 11.005 31.826 118.954 1.00 59.32 210 SER A N 1
ATOM 1519 C CA . SER A 1 210 ? 11.141 33.188 118.448 1.00 62.82 210 SER A CA 1
ATOM 1520 C C . SER A 1 210 ? 11.626 33.189 117.002 1.00 64.34 210 SER A C 1
ATOM 1521 O O . SER A 1 210 ? 11.291 34.084 116.225 1.00 61.73 210 SER A O 1
ATOM 1524 N N . THR A 1 211 ? 12.426 32.183 116.655 1.00 55.47 211 THR A N 1
ATOM 1525 C CA . THR A 1 211 ? 12.894 32.011 115.294 1.00 57.98 211 THR A CA 1
ATOM 1526 C C . THR A 1 211 ? 11.724 31.641 114.393 1.00 52.63 211 THR A C 1
ATOM 1527 O O . THR A 1 211 ? 11.537 32.234 113.331 1.00 52.20 211 THR A O 1
ATOM 1531 N N . ALA A 1 212 ? 10.949 30.649 114.820 1.00 52.34 212 ALA A N 1
ATOM 1532 C CA . ALA A 1 212 ? 9.800 30.172 114.058 1.00 61.86 212 ALA A CA 1
ATOM 1533 C C . ALA A 1 212 ? 8.793 31.289 113.750 1.00 54.66 212 ALA A C 1
ATOM 1534 O O . ALA A 1 212 ? 8.370 31.456 112.605 1.00 54.82 212 ALA A O 1
ATOM 1536 N N . HIS A 1 213 ? 8.430 32.055 114.773 1.00 52.64 213 HIS A N 1
ATOM 1537 C CA . HIS A 1 213 ? 7.488 33.162 114.608 1.00 60.47 213 HIS A CA 1
ATOM 1538 C C . HIS A 1 213 ? 8.072 34.277 113.755 1.00 60.12 213 HIS A C 1
ATOM 1539 O O . HIS A 1 213 ? 7.346 34.950 113.032 1.00 63.92 213 HIS A O 1
ATOM 1546 N N . GLU A 1 214 ? 9.384 34.475 113.834 1.00 62.66 214 GLU A N 1
ATOM 1547 C CA . GLU A 1 214 ? 10.027 35.517 113.040 1.00 64.89 214 GLU A CA 1
ATOM 1548 C C . GLU A 1 214 ? 10.005 35.156 111.557 1.00 57.40 214 GLU A C 1
ATOM 1549 O O . GLU A 1 214 ? 9.921 36.037 110.698 1.00 55.29 214 GLU A O 1
ATOM 1555 N N . LEU A 1 215 ? 10.056 33.857 111.268 1.00 53.67 215 LEU A N 1
ATOM 1556 C CA . LEU A 1 215 ? 9.966 33.368 109.896 1.00 59.86 215 LEU A CA 1
ATOM 1557 C C . LEU A 1 215 ? 8.524 33.400 109.447 1.00 60.99 215 LEU A C 1
ATOM 1558 O O . LEU A 1 215 ? 8.232 33.341 108.255 1.00 67.76 215 LEU A O 1
ATOM 1563 N N . ALA A 1 216 ? 7.620 33.497 110.414 1.00 57.11 216 ALA A N 1
ATOM 1564 C CA . ALA A 1 216 ? 6.195 33.486 110.118 1.00 60.08 216 ALA A CA 1
ATOM 1565 C C . ALA A 1 216 ? 5.742 34.796 109.478 1.00 60.03 216 ALA A C 1
ATOM 1566 O O . ALA A 1 216 ? 4.799 34.813 108.688 1.00 56.22 216 ALA A O 1
ATOM 1568 N N . LYS A 1 217 ? 6.433 35.887 109.798 1.00 62.95 217 LYS A N 1
ATOM 1569 C CA . LYS A 1 217 ? 6.053 37.208 109.295 1.00 66.61 217 LYS A CA 1
ATOM 1570 C C . LYS A 1 217 ? 6.663 37.540 107.925 1.00 63.89 217 LYS A C 1
ATOM 1571 O O . LYS A 1 217 ? 6.728 38.709 107.537 1.00 57.10 217 LYS A O 1
ATOM 1573 N N . THR A 1 218 ? 7.112 36.512 107.203 1.00 64.49 218 THR A N 1
ATOM 1574 C CA . THR A 1 218 ? 7.643 36.683 105.849 1.00 60.68 218 THR A CA 1
ATOM 1575 C C . THR A 1 218 ? 7.522 35.402 105.010 1.00 59.75 218 THR A C 1
ATOM 1576 O O . THR A 1 218 ? 7.115 34.355 105.520 1.00 58.90 218 THR A O 1
ATOM 1580 N N . SER A 1 219 ? 7.860 35.492 103.724 1.00 61.43 219 SER A N 1
ATOM 1581 C CA . SER A 1 219 ? 7.726 34.352 102.810 1.00 66.57 219 SER A CA 1
ATOM 1582 C C . SER A 1 219 ? 9.020 34.029 102.054 1.00 61.48 219 SER A C 1
ATOM 1583 O O . SER A 1 219 ? 9.215 32.905 101.598 1.00 50.57 219 SER A O 1
ATOM 1586 N N . LYS A 1 220 ? 9.888 35.023 101.904 1.00 56.86 220 LYS A N 1
ATOM 1587 C CA . LYS A 1 220 ? 11.183 34.814 101.268 1.00 55.41 220 LYS A CA 1
ATOM 1588 C C . LYS A 1 220 ? 12.298 35.117 102.270 1.00 60.66 220 LYS A C 1
ATOM 1589 O O . LYS A 1 220 ? 12.311 36.195 102.895 1.00 58.07 220 LYS A O 1
ATOM 1595 N N . ILE A 1 221 ? 13.209 34.152 102.441 1.00 54.85 221 ILE A N 1
ATOM 1596 C CA . ILE A 1 221 ? 14.324 34.277 103.382 1.00 54.11 221 ILE A CA 1
ATOM 1597 C C . ILE A 1 221 ? 15.604 33.879 102.662 1.00 54.73 221 ILE A C 1
ATOM 1598 O O . ILE A 1 221 ? 15.531 33.306 101.578 1.00 57.32 221 ILE A O 1
ATOM 1603 N N . TYR A 1 222 ? 16.769 34.182 103.244 1.00 52.85 222 TYR A N 1
ATOM 1604 C CA . TYR A 1 222 ? 18.036 34.039 102.512 1.00 49.93 222 TYR A CA 1
ATOM 1605 C C . TYR A 1 222 ? 19.167 33.319 103.223 1.00 43.81 222 TYR A C 1
ATOM 1606 O O . TYR A 1 222 ? 19.472 33.590 104.385 1.00 50.29 222 TYR A O 1
ATOM 1615 N N . GLY A 1 223 ? 19.798 32.405 102.491 1.00 49.29 223 GLY A N 1
ATOM 1616 C CA . GLY A 1 223 ? 20.898 31.619 103.017 1.00 49.21 223 GLY A CA 1
ATOM 1617 C C . GLY A 1 223 ? 22.240 32.213 102.647 1.00 52.35 223 GLY A C 1
ATOM 1618 O O . GLY A 1 223 ? 22.436 32.672 101.529 1.00 41.94 223 GLY A O 1
ATOM 1619 N N . VAL A 1 224 ? 23.161 32.225 103.600 1.00 42.10 224 VAL A N 1
ATOM 1620 C CA . VAL A 1 224 ? 24.546 32.492 103.277 1.00 46.03 224 VAL A CA 1
ATOM 1621 C C . VAL A 1 224 ? 25.184 31.159 102.847 1.00 49.99 224 VAL A C 1
ATOM 1622 O O . VAL A 1 224 ? 25.314 30.237 103.650 1.00 40.60 224 VAL A O 1
ATOM 1626 N N . ASP A 1 225 ? 25.563 31.064 101.574 1.00 50.32 225 ASP A N 1
ATOM 1627 C CA . ASP A 1 225 ? 26.016 29.809 100.981 1.00 44.28 225 ASP A CA 1
ATOM 1628 C C . ASP A 1 225 ? 27.469 29.868 100.531 1.00 41.99 225 ASP A C 1
ATOM 1629 O O . ASP A 1 225 ? 27.886 30.851 99.911 1.00 40.18 225 ASP A O 1
ATOM 1634 N N . SER A 1 226 ? 28.226 28.802 100.826 1.00 38.20 226 SER A N 1
ATOM 1635 C CA . SER A 1 226 ? 29.644 28.713 100.469 1.00 37.80 226 SER A CA 1
ATOM 1636 C C . SER A 1 226 ? 29.985 27.490 99.592 1.00 59.92 226 SER A C 1
ATOM 1637 O O . SER A 1 226 ? 31.147 27.051 99.512 1.00 36.47 226 SER A O 1
ATOM 1640 N N . SER A 1 227 ? 28.976 26.934 98.936 1.00 36.99 227 SER A N 1
ATOM 1641 C CA . SER A 1 227 ? 29.212 25.790 98.058 1.00 36.58 227 SER A CA 1
ATOM 1642 C C . SER A 1 227 ? 30.108 26.135 96.862 1.00 36.62 227 SER A C 1
ATOM 1643 O O . SER A 1 227 ? 30.837 25.278 96.370 1.00 43.35 227 SER A O 1
ATOM 1646 N N . GLY A 1 228 ? 30.055 27.387 96.404 1.00 37.40 228 GLY A N 1
ATOM 1647 C CA . GLY A 1 228 ? 30.812 27.821 95.239 1.00 37.99 228 GLY A CA 1
ATOM 1648 C C . GLY A 1 228 ? 32.136 28.489 95.561 1.00 38.08 228 GLY A C 1
ATOM 1649 O O . GLY A 1 228 ? 32.691 28.285 96.638 1.00 41.17 228 GLY A O 1
ATOM 1650 N N . ILE A 1 229 ? 32.646 29.280 94.621 1.00 46.66 229 ILE A N 1
ATOM 1651 C CA . ILE A 1 229 ? 33.936 29.954 94.764 1.00 39.80 229 ILE A CA 1
ATOM 1652 C C . ILE A 1 229 ? 33.937 30.943 95.922 1.00 45.38 229 ILE A C 1
ATOM 1653 O O . ILE A 1 229 ? 34.883 31.006 96.706 1.00 48.46 229 ILE A O 1
ATOM 1658 N N . LYS A 1 230 ? 32.879 31.740 96.003 1.00 47.07 230 LYS A N 1
ATOM 1659 C CA . LYS A 1 230 ? 32.775 32.768 97.026 1.00 48.99 230 LYS A CA 1
ATOM 1660 C C . LYS A 1 230 ? 31.525 32.552 97.865 1.00 48.30 230 LYS A C 1
ATOM 1661 O O . LYS A 1 230 ? 30.607 31.829 97.464 1.00 40.43 230 LYS A O 1
ATOM 1667 N N . GLN A 1 231 ? 31.503 33.171 99.041 1.00 41.69 231 GLN A N 1
ATOM 1668 C CA . GLN A 1 231 ? 30.267 33.283 99.802 1.00 48.48 231 GLN A CA 1
ATOM 1669 C C . GLN A 1 231 ? 29.266 34.093 98.978 1.00 52.19 231 GLN A C 1
ATOM 1670 O O . GLN A 1 231 ? 29.639 35.067 98.331 1.00 56.21 231 GLN A O 1
ATOM 1676 N N . GLU A 1 232 ? 28.005 33.677 98.977 1.00 41.92 232 GLU A N 1
ATOM 1677 C CA . GLU A 1 232 ? 26.977 34.414 98.263 1.00 56.51 232 GLU A CA 1
ATOM 1678 C C . GLU A 1 232 ? 25.614 34.174 98.886 1.00 54.87 232 GLU A C 1
ATOM 1679 O O . GLU A 1 232 ? 25.380 33.144 99.523 1.00 53.23 232 GLU A O 1
ATOM 1685 N N . LEU A 1 233 ? 24.719 35.137 98.700 1.00 51.15 233 LEU A N 1
ATOM 1686 C CA . LEU A 1 233 ? 23.365 35.023 99.199 1.00 49.78 233 LEU A CA 1
ATOM 1687 C C . LEU A 1 233 ? 22.539 34.253 98.185 1.00 43.27 233 LEU A C 1
ATOM 1688 O O . LEU A 1 233 ? 22.649 34.489 96.991 1.00 45.41 233 LEU A O 1
ATOM 1693 N N . ILE A 1 234 ? 21.729 33.319 98.662 1.00 54.51 234 ILE A N 1
ATOM 1694 C CA . ILE A 1 234 ? 20.771 32.626 97.816 1.00 43.00 234 ILE A CA 1
ATOM 1695 C C . ILE A 1 234 ? 19.366 32.799 98.397 1.00 55.06 234 ILE A C 1
ATOM 1696 O O . ILE A 1 234 ? 19.185 32.924 99.616 1.00 44.70 234 ILE A O 1
ATOM 1701 N N . GLU A 1 235 ? 18.370 32.808 97.519 1.00 53.57 235 GLU A N 1
ATOM 1702 C CA . GLU A 1 235 ? 16.999 33.043 97.941 1.00 52.93 235 GLU A CA 1
ATOM 1703 C C . GLU A 1 235 ? 16.264 31.738 98.234 1.00 45.22 235 GLU A C 1
ATOM 1704 O O . GLU A 1 235 ? 16.352 30.773 97.485 1.00 45.38 235 GLU A O 1
ATOM 1710 N N . ILE A 1 236 ? 15.556 31.713 99.355 1.00 49.50 236 ILE A N 1
ATOM 1711 C CA . ILE A 1 236 ? 14.802 30.534 99.745 1.00 52.03 236 ILE A CA 1
ATOM 1712 C C . ILE A 1 236 ? 13.307 30.840 99.761 1.00 54.82 236 ILE A C 1
ATOM 1713 O O . ILE A 1 236 ? 12.855 31.766 100.436 1.00 53.08 236 ILE A O 1
ATOM 1718 N N . THR A 1 237 ? 12.559 30.038 99.009 1.00 58.80 237 THR A N 1
ATOM 1719 C CA . THR A 1 237 ? 11.133 30.234 98.787 1.00 60.52 237 THR A CA 1
ATOM 1720 C C . THR A 1 237 ? 10.299 29.487 99.827 1.00 60.90 237 THR A C 1
ATOM 1721 O O . THR A 1 237 ? 10.673 28.404 100.261 1.00 63.41 237 THR A O 1
ATOM 1725 N N . LYS A 1 238 ? 9.183 30.071 100.250 1.00 62.82 238 LYS A N 1
ATOM 1726 C CA . LYS A 1 238 ? 8.286 29.386 101.180 1.00 69.62 238 LYS A CA 1
ATOM 1727 C C . LYS A 1 238 ? 7.537 28.252 100.476 1.00 77.31 238 LYS A C 1
ATOM 1728 O O . LYS A 1 238 ? 7.021 28.429 99.373 1.00 83.71 238 LYS A O 1
ATOM 1742 N N . HIS B 2 7 ? 45.121 32.920 91.649 1.00 89.24 7 HIS B N 1
ATOM 1743 C CA . HIS B 2 7 ? 44.217 31.841 91.263 1.00 85.82 7 HIS B CA 1
ATOM 1744 C C . HIS B 2 7 ? 43.159 31.619 92.336 1.00 84.69 7 HIS B C 1
ATOM 1745 O O . HIS B 2 7 ? 43.089 32.376 93.307 1.00 80.22 7 HIS B O 1
ATOM 1747 N N . HIS B 2 8 ? 42.330 30.591 92.155 1.00 86.25 8 HIS B N 1
ATOM 1748 C CA . HIS B 2 8 ? 41.342 30.242 93.172 1.00 85.63 8 HIS B CA 1
ATOM 1749 C C . HIS B 2 8 ? 41.995 29.471 94.308 1.00 80.50 8 HIS B C 1
ATOM 1750 O O . HIS B 2 8 ? 42.637 28.446 94.093 1.00 79.14 8 HIS B O 1
ATOM 1757 N N . HIS B 2 9 ? 41.822 29.973 95.522 1.00 76.59 9 HIS B N 1
ATOM 1758 C CA . HIS B 2 9 ? 42.399 29.336 96.689 1.00 73.41 9 HIS B CA 1
ATOM 1759 C C . HIS B 2 9 ? 41.655 28.053 97.030 1.00 65.51 9 HIS B C 1
ATOM 1760 O O . HIS B 2 9 ? 40.432 28.034 97.141 1.00 65.82 9 HIS B O 1
ATOM 1767 N N . SER B 2 10 ? 42.404 26.975 97.181 1.00 57.43 10 SER B N 1
ATOM 1768 C CA . SER B 2 10 ? 41.849 25.759 97.738 1.00 51.29 10 SER B CA 1
ATOM 1769 C C . SER B 2 10 ? 42.175 25.734 99.222 1.00 49.11 10 SER B C 1
ATOM 1770 O O . SER B 2 10 ? 43.342 25.731 99.616 1.00 43.60 10 SER B O 1
ATOM 1773 N N . THR B 2 11 ? 41.141 25.730 100.045 1.00 40.41 11 THR B N 1
ATOM 1774 C CA . THR B 2 11 ? 41.339 25.788 101.479 1.00 40.42 11 THR B CA 1
ATOM 1775 C C . THR B 2 11 ? 41.899 24.492 102.083 1.00 40.23 11 THR B C 1
ATOM 1776 O O . THR B 2 11 ? 41.447 23.392 101.762 1.00 40.20 11 THR B O 1
ATOM 1780 N N . GLY B 2 12 ? 42.898 24.645 102.943 1.00 40.34 12 GLY B N 1
ATOM 1781 C CA . GLY B 2 12 ? 43.403 23.565 103.764 1.00 40.34 12 GLY B CA 1
ATOM 1782 C C . GLY B 2 12 ? 43.285 23.897 105.240 1.00 42.96 12 GLY B C 1
ATOM 1783 O O . GLY B 2 12 ? 43.302 25.060 105.624 1.00 44.98 12 GLY B O 1
ATOM 1784 N N . CYS B 2 13 ? 43.146 22.881 106.077 1.00 40.53 13 CYS B N 1
ATOM 1785 C CA . CYS B 2 13 ? 43.027 23.115 107.503 1.00 40.89 13 CYS B CA 1
ATOM 1786 C C . CYS B 2 13 ? 43.994 22.255 108.277 1.00 41.10 13 CYS B C 1
ATOM 1787 O O . CYS B 2 13 ? 44.196 21.089 107.946 1.00 40.91 13 CYS B O 1
ATOM 1790 N N . THR B 2 14 ? 44.596 22.845 109.302 1.00 41.74 14 THR B N 1
ATOM 1791 C CA . THR B 2 14 ? 45.405 22.091 110.246 1.00 44.07 14 THR B CA 1
ATOM 1792 C C . THR B 2 14 ? 44.575 21.811 111.481 1.00 42.30 14 THR B C 1
ATOM 1793 O O . THR B 2 14 ? 44.028 22.729 112.086 1.00 42.76 14 THR B O 1
ATOM 1797 N N . VAL B 2 15 ? 44.468 20.540 111.840 1.00 42.09 15 VAL B N 1
ATOM 1798 C CA . VAL B 2 15 ? 43.624 20.138 112.943 1.00 42.23 15 VAL B CA 1
ATOM 1799 C C . VAL B 2 15 ? 44.445 19.350 113.936 1.00 60.49 15 VAL B C 1
ATOM 1800 O O . VAL B 2 15 ? 44.767 18.187 113.717 1.00 56.72 15 VAL B O 1
ATOM 1804 N N . GLY B 2 16 ? 44.798 19.987 115.038 1.00 68.36 16 GLY B N 1
ATOM 1805 C CA . GLY B 2 16 ? 45.626 19.312 116.009 1.00 77.58 16 GLY B CA 1
ATOM 1806 C C . GLY B 2 16 ? 44.977 19.254 117.365 1.00 79.75 16 GLY B C 1
ATOM 1807 O O . GLY B 2 16 ? 44.268 18.296 117.683 1.00 73.81 16 GLY B O 1
ATOM 1808 N N . GLY B 2 17 ? 45.236 20.284 118.165 1.00 85.95 17 GLY B N 1
ATOM 1809 C CA . GLY B 2 17 ? 46.116 21.362 117.748 1.00 83.86 17 GLY B CA 1
ATOM 1810 C C . GLY B 2 17 ? 47.577 21.055 118.019 1.00 82.42 17 GLY B C 1
ATOM 1811 O O . GLY B 2 17 ? 47.949 19.898 118.223 1.00 75.48 17 GLY B O 1
ATOM 1812 N N . SER B 2 18 ? 48.405 22.095 118.018 1.00 86.49 18 SER B N 1
ATOM 1813 C CA . SER B 2 18 ? 49.839 21.939 118.221 1.00 88.73 18 SER B CA 1
ATOM 1814 C C . SER B 2 18 ? 50.421 23.136 118.965 1.00 92.15 18 SER B C 1
ATOM 1815 O O . SER B 2 18 ? 49.931 24.259 118.836 1.00 92.43 18 SER B O 1
ATOM 1817 N N . GLY B 2 28 ? 49.317 15.643 125.662 1.00 84.81 28 GLY B N 1
ATOM 1818 C CA . GLY B 2 28 ? 48.430 16.668 126.180 1.00 90.31 28 GLY B CA 1
ATOM 1819 C C . GLY B 2 28 ? 46.992 16.194 126.284 1.00 91.24 28 GLY B C 1
ATOM 1820 O O . GLY B 2 28 ? 46.300 16.066 125.272 1.00 87.80 28 GLY B O 1
ATOM 1821 N N . THR B 2 29 ? 46.547 15.933 127.514 1.00 91.26 29 THR B N 1
ATOM 1822 C CA . THR B 2 29 ? 45.202 15.417 127.779 1.00 85.66 29 THR B CA 1
ATOM 1823 C C . THR B 2 29 ? 44.571 16.076 129.010 1.00 83.77 29 THR B C 1
ATOM 1824 O O . THR B 2 29 ? 44.982 17.161 129.428 1.00 86.09 29 THR B O 1
ATOM 1828 N N . LEU B 2 30 ? 43.573 15.407 129.584 1.00 79.27 30 LEU B N 1
ATOM 1829 C CA . LEU B 2 30 ? 42.928 15.863 130.819 1.00 73.68 30 LEU B CA 1
ATOM 1830 C C . LEU B 2 30 ? 43.187 14.924 132.000 1.00 66.76 30 LEU B C 1
ATOM 1831 O O . LEU B 2 30 ? 42.668 13.809 132.041 1.00 59.40 30 LEU B O 1
ATOM 1836 N N . ASN B 2 31 ? 43.966 15.374 132.973 1.00 71.62 31 ASN B N 1
ATOM 1837 C CA . ASN B 2 31 ? 44.085 14.615 134.216 1.00 78.99 31 ASN B CA 1
ATOM 1838 C C . ASN B 2 31 ? 43.541 15.374 135.425 1.00 80.36 31 ASN B C 1
ATOM 1839 O O . ASN B 2 31 ? 43.723 16.587 135.548 1.00 82.80 31 ASN B O 1
ATOM 1844 N N . PHE B 2 32 ? 42.853 14.648 136.302 1.00 81.87 32 PHE B N 1
ATOM 1845 C CA . PHE B 2 32 ? 42.161 15.258 137.436 1.00 86.76 32 PHE B CA 1
ATOM 1846 C C . PHE B 2 32 ? 42.905 15.071 138.763 1.00 94.44 32 PHE B C 1
ATOM 1847 O O . PHE B 2 32 ? 43.239 13.952 139.158 1.00 97.19 32 PHE B O 1
ATOM 1855 N N . LEU B 2 43 ? 39.003 4.002 144.593 1.00 80.32 43 LEU B N 1
ATOM 1856 C CA . LEU B 2 43 ? 38.344 4.746 145.674 1.00 88.11 43 LEU B CA 1
ATOM 1857 C C . LEU B 2 43 ? 36.819 4.737 145.580 1.00 88.53 43 LEU B C 1
ATOM 1858 O O . LEU B 2 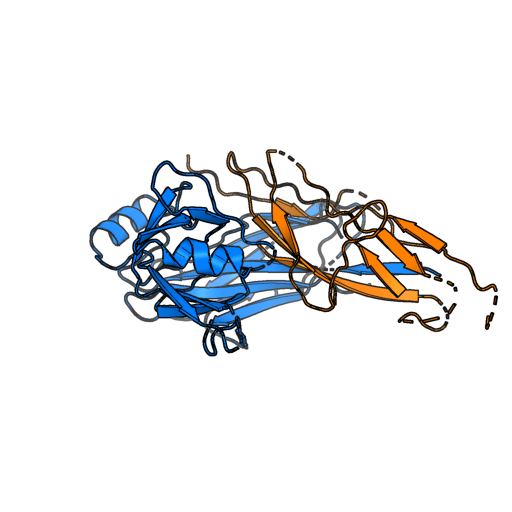43 ? 36.251 4.282 144.587 1.00 87.95 43 LEU B O 1
ATOM 1863 N N . THR B 2 44 ? 36.171 5.224 146.636 1.00 93.09 44 THR B N 1
ATOM 1864 C CA . THR B 2 44 ? 34.710 5.219 146.751 1.00 98.75 44 THR B CA 1
ATOM 1865 C C . THR B 2 44 ? 34.292 5.956 148.027 1.00 101.47 44 THR B C 1
ATOM 1866 O O . THR B 2 44 ? 33.259 6.626 148.071 1.00 101.75 44 THR B O 1
ATOM 1870 N N . GLU B 2 46 ? 36.294 10.876 148.182 1.00 77.55 46 GLU B N 1
ATOM 1871 C CA . GLU B 2 46 ? 36.352 12.261 148.649 1.00 90.73 46 GLU B CA 1
ATOM 1872 C C . GLU B 2 46 ? 35.460 13.199 147.826 1.00 89.91 46 GLU B C 1
ATOM 1873 O O . GLU B 2 46 ? 35.944 13.920 146.949 1.00 88.66 46 GLU B O 1
ATOM 1879 N N . VAL B 2 47 ? 34.161 13.193 148.132 1.00 81.10 47 VAL B N 1
ATOM 1880 C CA . VAL B 2 47 ? 33.149 13.939 147.365 1.00 113.65 47 VAL B CA 1
ATOM 1881 C C . VAL B 2 47 ? 33.398 15.458 147.190 1.00 115.86 47 VAL B C 1
ATOM 1882 O O . VAL B 2 47 ? 32.917 16.281 147.975 1.00 118.77 47 VAL B O 1
ATOM 1886 N N . ALA B 2 48 ? 34.140 15.814 146.142 1.00 114.24 48 ALA B N 1
ATOM 1887 C CA . ALA B 2 48 ? 34.412 17.214 145.807 1.00 112.88 48 ALA B CA 1
ATOM 1888 C C . ALA B 2 48 ? 34.468 17.403 144.286 1.00 110.86 48 ALA B C 1
ATOM 1889 O O . ALA B 2 48 ? 34.407 16.429 143.533 1.00 113.70 48 ALA B O 1
ATOM 1891 N N . SER B 2 49 ? 34.601 18.650 143.838 1.00 103.35 49 SER B N 1
ATOM 1892 C CA . SER B 2 49 ? 34.467 18.979 142.416 1.00 92.18 49 SER B CA 1
ATOM 1893 C C . SER B 2 49 ? 35.792 19.286 141.689 1.00 90.83 49 SER B C 1
ATOM 1894 O O . SER B 2 49 ? 36.303 20.403 141.775 1.00 92.51 49 SER B O 1
ATOM 1897 N N . ALA B 2 50 ? 36.319 18.299 140.959 1.00 85.26 50 ALA B N 1
ATOM 1898 C CA . ALA B 2 50 ? 37.616 18.417 140.271 1.00 82.52 50 ALA B CA 1
ATOM 1899 C C . ALA B 2 50 ? 37.505 18.839 138.794 1.00 76.05 50 ALA B C 1
ATOM 1900 O O . ALA B 2 50 ? 36.524 18.518 138.129 1.00 68.43 50 ALA B O 1
ATOM 1902 N N . ALA B 2 51 ? 38.523 19.541 138.291 1.00 73.35 51 ALA B N 1
ATOM 1903 C CA . ALA B 2 51 ? 38.502 20.125 136.943 1.00 72.62 51 ALA B CA 1
ATOM 1904 C C . ALA B 2 51 ? 39.848 20.017 136.200 1.00 69.66 51 ALA B C 1
ATOM 1905 O O . ALA B 2 51 ? 40.880 19.767 136.822 1.00 70.28 51 ALA B O 1
ATOM 1907 N N . THR B 2 52 ? 39.825 20.219 134.879 1.00 64.56 52 THR B N 1
ATOM 1908 C CA . THR B 2 52 ? 41.037 20.205 134.036 1.00 75.79 52 THR B CA 1
ATOM 1909 C C . THR B 2 52 ? 40.793 20.734 132.608 1.00 70.55 52 THR B C 1
ATOM 1910 O O . THR B 2 52 ? 39.650 20.935 132.204 1.00 69.43 52 THR B O 1
ATOM 1912 N N . GLY B 2 53 ? 41.867 20.955 131.850 1.00 70.78 53 GLY B N 1
ATOM 1913 C CA . GLY B 2 53 ? 41.755 21.443 130.479 1.00 69.77 53 GLY B CA 1
ATOM 1914 C C . GLY B 2 53 ? 42.877 20.979 129.558 1.00 66.56 53 GLY B C 1
ATOM 1915 O O . GLY B 2 53 ? 43.972 20.664 130.034 1.00 62.67 53 GLY B O 1
ATOM 1916 N N . GLY B 2 54 ? 42.603 20.941 128.247 1.00 68.88 54 GLY B N 1
ATOM 1917 C CA . GLY B 2 54 ? 43.557 20.498 127.230 1.00 67.83 54 GLY B CA 1
ATOM 1918 C C . GLY B 2 54 ? 43.673 21.488 126.078 1.00 67.74 54 GLY B C 1
ATOM 1919 O O . GLY B 2 54 ? 43.317 22.657 126.246 1.00 68.04 54 GLY B O 1
ATOM 1920 N N . ASN B 2 55 ? 44.144 21.026 124.914 1.00 69.68 55 ASN B N 1
ATOM 1921 C CA . ASN B 2 55 ? 44.535 21.918 123.800 1.00 78.07 55 ASN B CA 1
ATOM 1922 C C . ASN B 2 55 ? 44.294 21.414 122.347 1.00 74.79 55 ASN B C 1
ATOM 1923 O O . ASN B 2 55 ? 45.140 20.749 121.750 1.00 64.81 55 ASN B O 1
ATOM 1928 N N . ILE B 2 56 ? 43.152 21.755 121.762 1.00 76.57 56 ILE B N 1
ATOM 1929 C CA . ILE B 2 56 ? 42.886 21.354 120.382 1.00 62.90 56 ILE B CA 1
ATOM 1930 C C . ILE B 2 56 ? 42.519 22.556 119.513 1.00 65.55 56 ILE B C 1
ATOM 1931 O O . ILE B 2 56 ? 41.637 23.340 119.874 1.00 69.86 56 ILE B O 1
ATOM 1936 N N . SER B 2 57 ? 43.205 22.720 118.384 1.00 46.86 57 SER B N 1
ATOM 1937 C CA . SER B 2 57 ? 42.939 23.860 117.517 1.00 46.91 57 SER B CA 1
ATOM 1938 C C . SER B 2 57 ? 42.593 23.467 116.084 1.00 48.68 57 SER B C 1
ATOM 1939 O O . SER B 2 57 ? 42.883 22.355 115.629 1.00 49.07 57 SER B O 1
ATOM 1942 N N . VAL B 2 58 ? 41.950 24.395 115.386 1.00 45.45 58 VAL B N 1
ATOM 1943 C CA . VAL B 2 58 ? 41.652 24.240 113.986 1.00 44.33 58 VAL B CA 1
ATOM 1944 C C . VAL B 2 58 ? 42.072 25.524 113.322 1.00 44.75 58 VAL B C 1
ATOM 1945 O O . VAL B 2 58 ? 41.695 26.597 113.761 1.00 60.09 58 VAL B O 1
ATOM 1949 N N . THR B 2 59 ? 42.859 25.421 112.265 1.00 57.34 59 THR B N 1
ATOM 1950 C CA . THR B 2 59 ? 4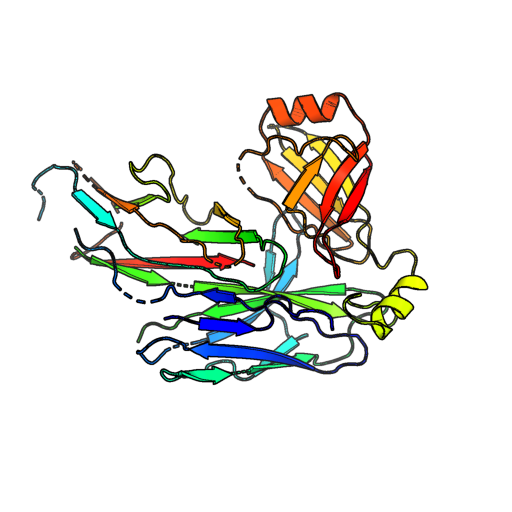3.347 26.600 111.573 1.00 58.32 59 THR B CA 1
ATOM 1951 C C . THR B 2 59 ? 43.284 26.400 110.070 1.00 55.24 59 THR B C 1
ATOM 1952 O O . THR B 2 59 ? 44.027 25.597 109.500 1.00 42.80 59 THR B O 1
ATOM 1956 N N . CYS B 2 60 ? 42.395 27.140 109.430 1.00 43.43 60 CYS B N 1
ATOM 1957 C CA . CYS B 2 60 ? 42.241 27.045 107.996 1.00 42.61 60 CYS B CA 1
ATOM 1958 C C . CYS B 2 60 ? 43.140 28.069 107.335 1.00 54.68 60 CYS B C 1
ATOM 1959 O O . CYS B 2 60 ? 44.071 28.553 107.966 1.00 57.13 60 CYS B O 1
ATOM 1962 N N . ASP B 2 61 ? 42.902 28.380 106.069 1.00 57.35 61 ASP B N 1
ATOM 1963 C CA . ASP B 2 61 ? 43.756 29.341 105.376 1.00 56.06 61 ASP B CA 1
ATOM 1964 C C . ASP B 2 61 ? 43.009 30.035 104.245 1.00 50.26 61 ASP B C 1
ATOM 1965 O O . ASP B 2 61 ? 43.606 30.493 103.269 1.00 45.69 61 ASP B O 1
ATOM 1970 N N . GLY B 2 62 ? 41.691 30.081 104.363 1.00 55.99 62 GLY B N 1
ATOM 1971 C CA . GLY B 2 62 ? 40.901 30.842 103.418 1.00 65.27 62 GLY B CA 1
ATOM 1972 C C . GLY B 2 62 ? 40.992 32.323 103.734 1.00 68.27 62 GLY B C 1
ATOM 1973 O O . GLY B 2 62 ? 41.434 32.717 104.819 1.00 64.96 62 GLY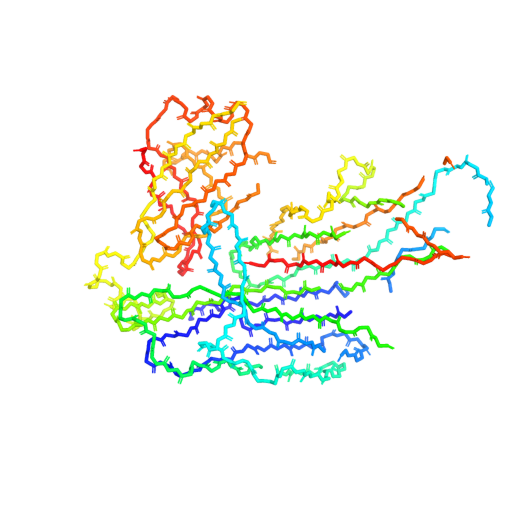 B O 1
ATOM 1974 N N . THR B 2 63 ? 40.582 33.146 102.775 1.00 74.62 63 THR B N 1
ATOM 1975 C CA . THR B 2 63 ? 40.373 34.571 103.011 1.00 83.06 63 THR B CA 1
ATOM 1976 C C . THR B 2 63 ? 38.944 34.758 103.520 1.00 80.67 63 THR B C 1
ATOM 1977 O O . THR B 2 63 ? 38.426 35.877 103.603 1.00 82.01 63 THR B O 1
ATOM 1981 N N . ASP B 2 64 ? 38.340 33.627 103.876 1.00 75.95 64 ASP B N 1
ATOM 1982 C CA . ASP B 2 64 ? 36.935 33.496 104.220 1.00 71.03 64 ASP B CA 1
ATOM 1983 C C . ASP B 2 64 ? 36.874 32.512 105.386 1.00 60.32 64 ASP B C 1
ATOM 1984 O O . ASP B 2 64 ? 37.574 31.509 105.384 1.00 47.34 64 ASP B O 1
ATOM 1989 N N . PRO B 2 65 ? 36.092 32.834 106.425 1.00 63.67 65 PRO B N 1
ATOM 1990 C CA . PRO B 2 65 ? 35.857 31.915 107.544 1.00 66.21 65 PRO B CA 1
ATOM 1991 C C . PRO B 2 65 ? 35.404 30.536 107.084 1.00 58.40 65 PRO B C 1
ATOM 1992 O O . PRO B 2 65 ? 34.736 30.428 106.065 1.00 58.11 65 PRO B O 1
ATOM 1996 N N . VAL B 2 66 ? 35.765 29.503 107.836 1.00 54.09 66 VAL B N 1
ATOM 1997 C CA . VAL B 2 66 ? 35.293 28.152 107.565 1.00 51.79 66 VAL B CA 1
ATOM 1998 C C . VAL B 2 66 ? 34.539 27.618 108.764 1.00 46.06 66 VAL B C 1
ATOM 1999 O O . VAL B 2 66 ? 35.053 27.638 109.882 1.00 46.30 66 VAL B O 1
ATOM 2003 N N . ASP B 2 67 ? 33.314 27.159 108.537 1.00 41.92 67 ASP B N 1
ATOM 2004 C CA . ASP B 2 67 ? 32.557 26.518 109.604 1.00 41.34 67 ASP B CA 1
ATOM 2005 C C . ASP B 2 67 ? 33.023 25.084 109.770 1.00 49.90 67 ASP B C 1
ATOM 2006 O O . ASP B 2 67 ? 33.426 24.429 108.809 1.00 40.58 67 ASP B O 1
ATOM 2011 N N . PHE B 2 68 ? 32.973 24.606 111.001 1.00 40.34 68 PHE B N 1
ATOM 2012 C CA . PHE B 2 68 ? 33.212 23.210 111.263 1.00 39.79 68 PHE B CA 1
ATOM 2013 C C . PHE B 2 68 ? 32.487 22.837 112.519 1.00 39.56 68 PHE B C 1
ATOM 2014 O O . PHE B 2 68 ? 32.088 23.686 113.295 1.00 39.82 68 PHE B O 1
ATOM 2022 N N . THR B 2 69 ? 32.355 21.545 112.728 1.00 49.90 69 THR B N 1
ATOM 2023 C CA . THR B 2 69 ? 31.475 21.043 113.745 1.00 38.98 69 THR B CA 1
ATOM 2024 C C . THR B 2 69 ? 32.260 20.032 114.587 1.00 38.80 69 THR B C 1
ATOM 2025 O O . THR B 2 69 ? 33.089 19.269 114.062 1.00 38.63 69 THR B O 1
ATOM 2029 N N . VAL B 2 70 ? 32.039 20.057 115.898 1.00 38.92 70 VAL B N 1
ATOM 2030 C CA . VAL B 2 70 ? 32.684 19.105 116.781 1.00 38.88 70 VAL B CA 1
ATOM 2031 C C . VAL B 2 70 ? 31.637 18.354 117.558 1.00 38.85 70 VAL B C 1
ATOM 2032 O O . VAL B 2 70 ? 30.817 18.954 118.237 1.00 39.05 70 VAL B O 1
ATOM 2036 N N . ALA B 2 71 ? 31.665 17.038 117.460 1.00 38.67 71 ALA B N 1
ATOM 2037 C CA . ALA B 2 71 ? 30.830 16.200 118.296 1.00 42.65 71 ALA B CA 1
ATOM 2038 C C . ALA B 2 71 ? 31.694 15.206 119.102 1.00 45.52 71 ALA B C 1
ATOM 2039 O O . ALA B 2 71 ? 32.618 14.578 118.566 1.00 45.98 71 ALA B O 1
ATOM 2041 N N . ILE B 2 72 ? 31.408 15.093 120.396 1.00 46.63 72 ILE B N 1
ATOM 2042 C CA . ILE B 2 72 ? 32.117 14.170 121.283 1.00 45.17 72 ILE B CA 1
ATOM 2043 C C . ILE B 2 72 ? 31.149 13.059 121.679 1.00 39.81 72 ILE B C 1
ATOM 2044 O O . ILE B 2 72 ? 29.993 13.315 121.974 1.00 45.83 72 ILE B O 1
ATOM 2049 N N . ASP B 2 73 ? 31.603 11.817 121.651 1.00 46.08 73 ASP B N 1
ATOM 2050 C CA . ASP B 2 73 ? 30.684 10.696 121.822 1.00 50.04 73 ASP B CA 1
ATOM 2051 C C . ASP B 2 73 ? 30.509 10.347 123.296 1.00 51.50 73 ASP B C 1
ATOM 2052 O O . ASP B 2 73 ? 31.122 10.976 124.155 1.00 41.10 73 ASP B O 1
ATOM 2057 N N . TYR B 2 93 ? 33.593 13.366 134.217 1.00 71.90 93 TYR B N 1
ATOM 2058 C CA . TYR B 2 93 ? 32.351 12.690 133.859 1.00 70.13 93 TYR B CA 1
ATOM 2059 C C . TYR B 2 93 ? 31.572 13.462 132.814 1.00 62.55 93 TYR B C 1
ATOM 2060 O O . TYR B 2 93 ? 30.559 12.983 132.315 1.00 45.87 93 TYR B O 1
ATOM 2069 N N . ASN B 2 94 ? 32.048 14.661 132.502 1.00 59.17 94 ASN B N 1
ATOM 2070 C CA . ASN B 2 94 ? 31.512 15.429 131.387 1.00 65.13 94 ASN B CA 1
ATOM 2071 C C . ASN B 2 94 ? 32.469 16.499 130.881 1.00 64.32 94 ASN B C 1
ATOM 2072 O O . ASN B 2 94 ? 33.498 16.784 131.488 1.00 45.36 94 ASN B O 1
ATOM 2077 N N . VAL B 2 95 ? 32.137 17.092 129.752 1.00 43.93 95 VAL B N 1
ATOM 2078 C CA . VAL B 2 95 ? 33.106 17.947 129.133 1.00 43.72 95 VAL B CA 1
ATOM 2079 C C . VAL B 2 95 ? 32.424 19.119 128.440 1.00 43.27 95 VAL B C 1
ATOM 2080 O O . VAL B 2 95 ? 31.295 19.007 127.974 1.00 42.83 95 VAL B O 1
ATOM 2084 N N . TYR B 2 96 ? 33.100 20.261 128.432 1.00 43.53 96 TYR B N 1
ATOM 2085 C CA . TYR B 2 96 ? 32.451 21.526 128.114 1.00 43.43 96 TYR B CA 1
ATOM 2086 C C . TYR B 2 96 ? 33.331 22.385 127.234 1.00 43.29 96 TYR B C 1
ATOM 2087 O O . TYR B 2 96 ? 34.563 22.330 127.288 1.00 47.34 96 TYR B O 1
ATOM 2096 N N . ARG B 2 97 ? 32.675 23.189 126.426 1.00 42.93 97 ARG B N 1
ATOM 2097 C CA . ARG B 2 97 ? 33.330 24.114 125.523 1.00 63.94 97 ARG B CA 1
ATOM 2098 C C . ARG B 2 97 ? 33.665 25.378 126.312 1.00 61.04 97 ARG B C 1
ATOM 2099 O O . ARG B 2 97 ? 34.369 26.272 125.845 1.00 53.17 97 ARG B O 1
ATOM 2107 N N . ASP B 2 98 ? 33.180 25.415 127.543 1.00 67.26 98 ASP B N 1
ATOM 2108 C CA . ASP B 2 98 ? 33.111 26.656 128.293 1.00 72.88 98 ASP B CA 1
ATOM 2109 C C . ASP B 2 98 ? 34.086 26.707 129.469 1.00 76.86 98 ASP B C 1
ATOM 2110 O O . ASP B 2 98 ? 34.148 25.782 130.286 1.00 46.23 98 ASP B O 1
ATOM 2115 N N . ALA B 2 99 ? 34.867 27.782 129.530 1.00 46.73 99 ALA B N 1
ATOM 2116 C CA . ALA B 2 99 ? 35.457 28.193 130.793 1.00 63.20 99 ALA B CA 1
ATOM 2117 C C . ALA B 2 99 ? 34.262 28.476 131.705 1.00 63.92 99 ALA B C 1
ATOM 2118 O O . ALA B 2 99 ? 33.340 29.194 131.305 1.00 59.18 99 ALA B O 1
ATOM 2120 N N . ALA B 2 100 ? 34.274 27.885 132.899 1.00 63.20 100 ALA B N 1
ATOM 2121 C CA . ALA B 2 100 ? 33.147 27.928 133.847 1.00 66.52 100 ALA B CA 1
ATOM 2122 C C . ALA B 2 100 ? 32.010 26.964 133.495 1.00 58.99 100 ALA B C 1
ATOM 2123 O O . ALA B 2 100 ? 30.947 27.003 134.110 1.00 54.36 100 ALA B O 1
ATOM 2125 N N . ARG B 2 101 ? 32.251 26.129 132.484 1.00 57.21 101 ARG B N 1
ATOM 2126 C CA . ARG B 2 101 ? 31.522 24.874 132.255 1.00 55.32 101 ARG B CA 1
ATOM 2127 C C . ARG B 2 101 ? 29.991 24.934 132.326 1.00 60.42 101 ARG B C 1
ATOM 2128 O O . ARG B 2 101 ? 29.364 24.202 133.101 1.00 58.30 101 ARG B O 1
ATOM 2136 N N . THR B 2 102 ? 29.399 25.792 131.503 1.00 45.89 102 THR B N 1
ATOM 2137 C CA . THR B 2 102 ? 27.955 25.891 131.423 1.00 54.65 102 THR B CA 1
ATOM 2138 C C . THR B 2 102 ? 27.461 25.529 130.022 1.00 58.14 102 THR B C 1
ATOM 2139 O O . THR B 2 102 ? 26.355 25.914 129.636 1.00 57.18 102 THR B O 1
ATOM 2143 N N . ASN B 2 103 ? 28.277 24.791 129.263 1.00 53.20 103 ASN B N 1
ATOM 2144 C CA . ASN B 2 103 ? 27.918 24.393 127.896 1.00 48.74 103 ASN B CA 1
ATOM 2145 C C . ASN B 2 103 ? 28.412 22.993 127.523 1.00 51.65 103 ASN B C 1
ATOM 2146 O O . ASN B 2 103 ? 29.551 22.817 127.086 1.00 52.58 103 ASN B O 1
ATOM 2151 N N . LEU B 2 104 ? 27.531 22.010 127.667 1.00 45.83 104 LEU B N 1
ATOM 2152 C CA . LEU B 2 104 ? 27.887 20.606 127.495 1.00 46.99 104 LEU B CA 1
ATOM 2153 C C . LEU B 2 104 ? 28.115 20.159 126.036 1.00 51.85 104 LEU B C 1
ATOM 2154 O O . LEU B 2 104 ? 27.445 20.637 125.107 1.00 41.37 104 LEU B O 1
ATOM 2159 N N . TYR B 2 105 ? 29.066 19.242 125.848 1.00 46.04 105 TYR B N 1
ATOM 2160 C CA . TYR B 2 105 ? 29.145 18.445 124.622 1.00 45.39 105 TYR B CA 1
ATOM 2161 C C . TYR B 2 105 ? 28.177 17.295 124.759 1.00 49.71 105 TYR B C 1
ATOM 2162 O O . TYR B 2 105 ? 28.549 16.243 125.275 1.00 49.84 105 TYR B O 1
ATOM 2171 N N . VAL B 2 106 ? 26.937 17.480 124.318 1.00 47.28 106 VAL B N 1
ATOM 2172 C CA . VAL B 2 106 ? 25.981 16.382 124.368 1.00 40.97 106 VAL B CA 1
ATOM 2173 C C . VAL B 2 106 ? 26.534 15.186 123.587 1.00 42.14 106 VAL B C 1
ATOM 2174 O O . VAL B 2 106 ? 27.243 15.339 122.565 1.00 40.52 106 VAL B O 1
ATOM 2178 N N . VAL B 2 107 ? 26.260 13.993 124.099 1.00 45.36 107 VAL B N 1
ATOM 2179 C CA . VAL B 2 107 ? 26.722 12.780 123.449 1.00 53.62 107 VAL B CA 1
ATOM 2180 C C . VAL B 2 107 ? 26.223 12.754 122.002 1.00 58.12 107 VAL B C 1
ATOM 2181 O O . VAL B 2 107 ? 25.016 12.836 121.749 1.00 58.70 107 VAL B O 1
ATOM 2185 N N . ASN B 2 108 ? 27.179 12.693 121.071 1.00 59.33 108 ASN B N 1
ATOM 2186 C CA . ASN B 2 108 ? 26.922 12.678 119.622 1.00 60.39 108 ASN B CA 1
ATOM 2187 C C . ASN B 2 108 ? 26.157 13.874 119.036 1.00 61.63 108 ASN B C 1
ATOM 2188 O O . ASN B 2 108 ? 25.584 13.756 117.955 1.00 68.39 108 ASN B O 1
ATOM 2193 N N . GLN B 2 109 ? 26.138 15.009 119.733 1.00 53.31 109 GLN B N 1
ATOM 2194 C CA . GLN B 2 109 ? 25.498 16.210 119.186 1.00 39.45 109 GLN B CA 1
ATOM 2195 C C . GLN B 2 109 ? 26.514 17.244 118.734 1.00 39.23 109 GLN B C 1
ATOM 2196 O O . GLN B 2 109 ? 27.343 17.690 119.518 1.00 52.13 109 GLN B O 1
ATOM 2202 N N . PRO B 2 110 ? 26.438 17.635 117.455 1.00 43.90 110 PRO B N 1
ATOM 2203 C CA . PRO B 2 110 ? 27.348 18.606 116.850 1.00 43.38 110 PRO B CA 1
ATOM 2204 C C . PRO B 2 110 ? 27.324 19.913 117.615 1.00 44.29 110 PRO B C 1
ATOM 2205 O O . PRO B 2 110 ? 26.296 20.310 118.146 1.00 42.18 110 PRO B O 1
ATOM 2209 N N . GLN B 2 111 ? 28.468 20.575 117.655 1.00 45.93 111 GLN B N 1
ATOM 2210 C CA . GLN B 2 111 ? 28.630 21.805 118.404 1.00 41.89 111 GLN B CA 1
ATOM 2211 C C . GLN B 2 111 ? 29.343 22.736 117.414 1.00 44.19 111 GLN B C 1
ATOM 2212 O O . GLN B 2 111 ? 30.337 22.349 116.785 1.00 39.52 111 GLN B O 1
ATOM 2218 N N . GLN B 2 112 ? 28.799 23.937 117.226 1.00 39.99 112 GLN B N 1
ATOM 2219 C CA . GLN B 2 112 ? 29.174 24.770 116.078 1.00 40.16 112 GLN B CA 1
ATOM 2220 C C . GLN B 2 112 ? 30.429 25.618 116.267 1.00 40.53 112 GLN B C 1
ATOM 2221 O O . GLN B 2 112 ? 30.700 26.124 117.347 1.00 40.84 112 GLN B O 1
ATOM 2227 N N . PHE B 2 113 ? 31.181 25.804 115.195 1.00 40.59 113 PHE B N 1
ATOM 2228 C CA . PHE B 2 113 ? 32.432 26.532 115.276 1.00 41.03 113 PHE B CA 1
ATOM 2229 C C . PHE B 2 113 ? 32.658 27.249 113.968 1.00 41.35 113 PHE B C 1
ATOM 2230 O O . PHE B 2 113 ? 32.109 26.866 112.946 1.00 52.41 113 PHE B O 1
ATOM 2238 N N . THR B 2 114 ? 33.482 28.281 114.001 1.00 41.99 114 THR B N 1
ATOM 2239 C CA . THR B 2 114 ? 34.025 28.851 112.780 1.00 42.42 114 THR B CA 1
ATOM 2240 C C . THR B 2 114 ? 35.412 29.407 113.038 1.00 54.91 114 THR B C 1
ATOM 2241 O O . THR B 2 114 ? 35.934 29.310 114.146 1.00 54.39 114 THR B O 1
ATOM 2245 N N . THR B 2 115 ? 36.016 29.971 112.002 1.00 62.68 115 THR B N 1
ATOM 2246 C CA . THR B 2 115 ? 37.388 30.443 112.087 1.00 68.48 115 THR B CA 1
ATOM 2247 C C . THR B 2 115 ? 37.583 31.768 111.370 1.00 73.02 115 THR B C 1
ATOM 2248 O O . THR B 2 115 ? 36.717 32.232 110.630 1.00 72.18 115 THR B O 1
ATOM 2252 N N . VAL B 2 116 ? 38.750 32.355 111.601 1.00 74.93 116 VAL B N 1
ATOM 2253 C CA . VAL B 2 116 ? 39.272 33.446 110.796 1.00 76.18 116 VAL B CA 1
ATOM 2254 C C . VAL B 2 116 ? 40.766 33.182 110.715 1.00 82.23 116 VAL B C 1
ATOM 2255 O O . VAL B 2 116 ? 41.303 32.444 111.541 1.00 87.31 116 VAL B O 1
ATOM 2259 N N . SER B 2 117 ? 41.433 33.755 109.719 1.00 86.92 117 SER B N 1
ATOM 2260 C CA . SER B 2 117 ? 42.875 33.564 109.544 1.00 92.27 117 SER B CA 1
ATOM 2261 C C . SER B 2 117 ? 43.686 33.906 110.796 1.00 96.99 117 SER B C 1
ATOM 2262 O O . SER B 2 117 ? 44.201 33.017 111.479 1.00 98.63 117 SER B O 1
ATOM 2265 N N . ALA B 2 120 ? 43.504 31.260 113.342 1.00 47.18 120 ALA B N 1
ATOM 2266 C CA . ALA B 2 120 ? 43.327 30.107 114.221 1.00 67.21 120 ALA B CA 1
ATOM 2267 C C . ALA B 2 120 ? 41.956 30.061 114.886 1.00 69.52 120 ALA B C 1
ATOM 2268 O O . ALA B 2 120 ? 41.114 30.939 114.678 1.00 80.92 120 ALA B O 1
ATOM 2270 N N . THR B 2 121 ? 41.747 29.018 115.681 1.00 56.99 121 THR B N 1
ATOM 2271 C CA . THR B 2 121 ? 40.526 28.836 116.457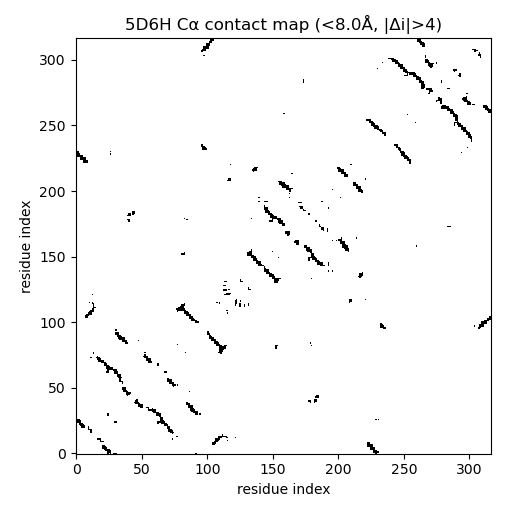 1.00 50.46 121 THR B CA 1
ATOM 2272 C C . THR B 2 121 ? 40.766 27.660 117.372 1.00 44.08 121 THR B C 1
ATOM 2273 O O . THR B 2 121 ? 41.225 26.606 116.931 1.00 60.59 121 THR B O 1
ATOM 2277 N N . ALA B 2 122 ? 40.479 27.845 118.651 1.00 51.07 122 ALA B N 1
ATOM 2278 C CA . ALA B 2 122 ? 40.638 26.791 119.644 1.00 52.88 122 ALA B CA 1
ATOM 2279 C C . ALA B 2 122 ? 39.369 25.949 119.743 1.00 43.22 122 ALA B C 1
ATOM 2280 O O . ALA B 2 122 ? 38.272 26.451 119.561 1.00 44.60 122 ALA B O 1
ATOM 2282 N N . VAL B 2 123 ? 39.532 24.664 120.017 1.00 42.79 123 VAL B N 1
ATOM 2283 C CA . VAL B 2 123 ? 38.409 23.773 120.271 1.00 51.99 123 VAL B CA 1
ATOM 2284 C C . VAL B 2 123 ? 38.531 23.463 121.741 1.00 53.98 123 VAL B C 1
ATOM 2285 O O . VAL B 2 123 ? 39.057 22.409 122.120 1.00 47.54 123 VAL B O 1
ATOM 2289 N N . PRO B 2 124 ? 38.069 24.400 122.588 1.00 57.09 124 PRO B N 1
ATOM 2290 C CA . PRO B 2 124 ? 38.309 24.303 124.026 1.00 50.57 124 PRO B CA 1
ATOM 2291 C C . PRO B 2 124 ? 37.578 23.113 124.602 1.00 48.26 124 PRO B C 1
ATOM 2292 O O . PRO B 2 124 ? 36.443 22.821 124.224 1.00 47.84 124 PRO B O 1
ATOM 2296 N N . ILE B 2 125 ? 38.236 22.431 125.520 1.00 43.78 125 ILE B N 1
ATOM 2297 C CA . ILE B 2 125 ? 37.628 21.318 126.211 1.00 56.13 125 ILE B CA 1
ATOM 2298 C C . ILE B 2 125 ? 37.873 21.470 127.719 1.00 58.71 125 ILE B C 1
ATOM 2299 O O . ILE B 2 125 ? 39.014 21.609 128.164 1.00 56.95 125 ILE B O 1
ATOM 2304 N N . PHE B 2 126 ? 36.792 21.477 128.496 1.00 59.85 126 PHE B N 1
ATOM 2305 C CA . PHE B 2 126 ? 36.887 21.639 129.947 1.00 63.83 126 PHE B CA 1
ATOM 2306 C C . PHE B 2 126 ? 36.167 20.512 130.691 1.00 45.80 126 PHE B C 1
ATOM 2307 O O . PHE B 2 126 ? 34.970 20.319 130.539 1.00 78.78 126 PHE B O 1
ATOM 2315 N N . GLY B 2 127 ? 36.920 19.748 131.471 1.00 46.48 127 GLY B N 1
ATOM 2316 C CA . GLY B 2 127 ? 36.397 18.562 132.125 1.00 52.56 127 GLY B CA 1
ATOM 2317 C C . GLY B 2 127 ? 35.986 18.853 133.555 1.00 56.23 127 GLY B C 1
ATOM 2318 O O . GLY B 2 127 ? 36.366 19.880 134.121 1.00 50.27 127 GLY B O 1
ATOM 2319 N N . ALA B 2 128 ? 35.209 17.951 134.144 1.00 61.40 128 ALA B N 1
ATOM 2320 C CA . ALA B 2 128 ? 34.705 18.173 135.491 1.00 70.31 128 ALA B CA 1
ATOM 2321 C C . ALA B 2 128 ? 34.121 16.919 136.110 1.00 72.88 128 ALA B C 1
ATOM 2322 O O . ALA B 2 128 ? 33.657 16.015 135.411 1.00 67.43 128 ALA B O 1
ATOM 2324 N N . ILE B 2 129 ? 34.151 16.882 137.437 1.00 80.57 129 ILE B N 1
ATOM 2325 C CA . ILE B 2 129 ? 33.420 15.878 138.196 1.00 81.90 129 ILE B CA 1
ATOM 2326 C C . ILE B 2 129 ? 32.877 16.475 139.494 1.00 78.81 129 ILE B C 1
ATOM 2327 O O . ILE B 2 129 ? 33.173 17.616 139.831 1.00 74.99 129 ILE B O 1
ATOM 2332 N N . PRO B 2 131 ? 31.640 15.615 143.861 1.00 89.08 131 PRO B N 1
ATOM 2333 C CA . PRO B 2 131 ? 30.497 14.986 144.528 1.00 83.80 131 PRO B CA 1
ATOM 2334 C C . PRO B 2 131 ? 30.624 13.471 144.514 1.00 75.65 131 PRO B C 1
ATOM 2335 O O . PRO B 2 131 ? 31.742 12.970 144.620 1.00 72.60 131 PRO B O 1
ATOM 2339 N N . THR B 2 135 ? 32.077 8.632 131.931 1.00 77.48 135 THR B N 1
ATOM 2340 C CA . THR B 2 135 ? 31.839 7.366 132.629 1.00 84.71 135 THR B CA 1
ATOM 2341 C C . THR B 2 135 ? 33.097 6.508 132.768 1.00 81.72 135 THR B C 1
ATOM 2342 O O . THR B 2 135 ? 33.123 5.362 132.308 1.00 81.31 135 THR B O 1
ATOM 2344 N N . PRO B 2 136 ? 34.135 7.055 133.424 1.00 79.38 136 PRO B N 1
ATOM 2345 C CA . PRO B 2 136 ? 35.467 6.460 133.605 1.00 73.08 136 PRO B CA 1
ATOM 2346 C C . PRO B 2 136 ? 35.424 5.083 134.266 1.00 77.64 136 PRO B C 1
ATOM 2347 O O . PRO B 2 136 ? 34.352 4.613 134.648 1.00 80.90 136 PRO B O 1
ATOM 2349 N N . LYS B 2 137 ? 36.584 4.446 134.395 1.00 80.05 137 LYS B N 1
ATOM 2350 C CA . LYS B 2 137 ? 36.666 3.094 134.951 1.00 74.32 137 LYS B CA 1
ATOM 2351 C C . LYS B 2 137 ? 38.094 2.719 135.303 1.00 68.34 137 LYS B C 1
ATOM 2352 O O . LYS B 2 137 ? 39.019 3.031 134.550 1.00 60.42 137 LYS B O 1
ATOM 2358 N N . ALA B 2 138 ? 38.255 2.066 136.456 1.00 73.16 138 ALA B N 1
ATOM 2359 C CA . ALA B 2 138 ? 39.515 1.429 136.849 1.00 68.94 138 ALA B CA 1
ATOM 2360 C C . ALA B 2 138 ? 39.273 0.359 137.924 1.00 75.93 138 ALA B C 1
ATOM 2361 O O . ALA B 2 138 ? 39.984 0.281 138.937 1.00 78.40 138 ALA B O 1
ATOM 2363 N N . TYR B 2 142 ? 41.926 5.881 136.869 1.00 71.31 142 TYR B N 1
ATOM 2364 C CA . TYR B 2 142 ? 40.708 5.795 136.065 1.00 72.41 142 TYR B CA 1
ATOM 2365 C C . TYR B 2 142 ? 40.890 6.496 134.725 1.00 66.21 142 TYR B C 1
ATOM 2366 O O . TYR B 2 142 ? 41.196 7.680 134.677 1.00 68.10 142 TYR B O 1
ATOM 2375 N N . LYS B 2 143 ? 40.694 5.767 133.636 1.00 57.95 143 LYS B N 1
ATOM 2376 C CA . LYS B 2 143 ? 40.896 6.335 132.314 1.00 55.51 143 LYS B CA 1
ATOM 2377 C C . LYS B 2 143 ? 39.616 6.312 131.495 1.00 58.46 143 LYS B C 1
ATOM 2378 O O . LYS B 2 143 ? 38.828 5.369 131.566 1.00 55.54 143 LYS B O 1
ATOM 2384 N N . ASP B 2 144 ? 39.406 7.362 130.712 1.00 64.71 144 ASP B N 1
ATOM 2385 C CA . ASP B 2 144 ? 38.404 7.295 129.663 1.00 62.10 144 ASP B CA 1
ATOM 2386 C C . ASP B 2 144 ? 39.017 7.635 128.312 1.00 59.83 144 ASP B C 1
ATOM 2387 O O . ASP B 2 144 ? 39.975 8.406 128.221 1.00 45.14 144 ASP B O 1
ATOM 2392 N N . THR B 2 145 ? 38.465 7.033 127.267 1.00 57.08 145 THR B N 1
ATOM 2393 C CA . THR B 2 145 ? 38.820 7.375 125.899 1.00 52.45 145 THR B CA 1
ATOM 2394 C C . THR B 2 145 ? 37.614 7.993 125.167 1.00 42.69 145 THR B C 1
ATOM 2395 O O . THR B 2 145 ? 36.633 7.312 124.868 1.00 45.40 145 THR B O 1
ATOM 2399 N N . LEU B 2 146 ? 37.664 9.296 124.917 1.00 50.15 146 LEU B N 1
ATOM 2400 C CA . LEU B 2 146 ? 36.568 9.971 124.208 1.00 53.07 146 LEU B CA 1
ATOM 2401 C C . LEU B 2 146 ? 36.900 10.107 122.719 1.00 51.57 146 LEU B C 1
ATOM 2402 O O . LEU B 2 146 ? 38.040 10.401 122.363 1.00 53.55 146 LEU B O 1
ATOM 2407 N N . LEU B 2 147 ? 35.909 9.907 121.858 1.00 52.02 147 LEU B N 1
ATOM 2408 C CA . LEU B 2 147 ? 36.063 10.129 120.419 1.00 49.92 147 LEU B CA 1
ATOM 2409 C C . LEU B 2 147 ? 35.647 11.561 120.066 1.00 47.85 147 LEU B C 1
ATOM 2410 O O . LEU B 2 147 ? 34.507 11.953 120.326 1.00 42.54 147 LEU B O 1
ATOM 2415 N N . VAL B 2 148 ? 36.560 12.335 119.481 1.00 50.06 148 VAL B N 1
ATOM 2416 C CA . VAL B 2 148 ? 36.234 13.685 119.015 1.00 49.74 148 VAL B CA 1
ATOM 2417 C C . VAL B 2 148 ? 36.202 13.738 117.488 1.00 49.41 148 VAL B C 1
ATOM 2418 O O . VAL B 2 148 ? 37.203 13.462 116.816 1.00 52.25 148 VAL B O 1
ATOM 2422 N N . THR B 2 149 ? 35.033 14.078 116.958 1.00 41.73 149 THR B N 1
ATOM 2423 C CA . THR B 2 149 ? 34.801 14.173 115.521 1.00 39.40 149 THR B CA 1
ATOM 2424 C C . THR B 2 149 ? 34.755 15.621 115.091 1.00 38.25 149 THR B C 1
ATOM 2425 O O . THR B 2 149 ? 33.928 16.378 115.565 1.00 38.35 149 THR B O 1
ATOM 2429 N N . VAL B 2 150 ? 35.649 15.999 114.201 1.00 38.25 150 VAL B N 1
ATOM 2430 C CA . VAL B 2 150 ? 35.674 17.327 113.646 1.00 38.40 150 VAL B CA 1
ATOM 2431 C C . VAL B 2 150 ? 35.094 17.191 112.262 1.00 38.24 150 VAL B C 1
ATOM 2432 O O . VAL B 2 150 ? 35.633 16.450 111.433 1.00 38.13 150 VAL B O 1
ATOM 2436 N N . ASN B 2 151 ? 33.975 17.878 112.022 1.00 38.30 151 ASN B N 1
ATOM 2437 C CA . ASN B 2 151 ? 33.292 17.815 110.736 1.00 38.29 151 ASN B CA 1
ATOM 2438 C C . ASN B 2 151 ? 33.400 19.096 109.942 1.00 38.63 151 ASN B C 1
ATOM 2439 O O . ASN B 2 151 ? 33.030 20.172 110.428 1.00 38.86 151 ASN B O 1
ATOM 2444 N N . PHE B 2 152 ? 33.907 18.981 108.721 1.00 38.73 152 PHE B N 1
ATOM 2445 C CA . PHE B 2 152 ? 33.850 20.091 107.795 1.00 39.17 152 PHE B CA 1
ATOM 2446 C C . PHE B 2 152 ? 32.643 19.978 106.851 1.00 55.84 152 PHE B C 1
ATOM 2447 O O . PHE B 2 152 ? 32.451 20.773 105.918 1.00 59.40 152 PHE B O 1
#